Protein AF-A0A1Z4RV77-F1 (afdb_monomer_lite)

Sequence (197 aa):
MASNYIELFQSFCRRYINKAVNKHFRDVEQTEPDDLSRSTPRPLIKRICLHKGKDPIVLTVGRLLVWWVEAKGLFDGFIYGIPSTDFEEKFTYYPQVQLHFKEERYDAADNDRIPIRSAISFRWRETEYTTSNIEALKNKIKSQFARPPFSFDRGRECWTYWDDKKGYRFTLYVQNEEEAKKVVSQVVDIQDSESPD

Secondary structure (DSSP, 8-state):
----HHHHHHHHHHHHHHHHHHHHTTTS----TT---TT-HHHHHHHHH---TT--HHHHHHHHHHIIIIIS-TTSS---PPPHHHHHHH-----EEEEEEE--HHHHHHTTSPPPEEEEEEE---S---HHHHHHHHHHHHHHHBTTBP-----SEEEEEEETTTTEEEEEEESSHHHHHHHHHHHHHHH--SPP-

Radius of gyration: 24.79 Å; chains: 1; bounding box: 56×48×60 Å

pLDDT: mean 80.3, std 12.9, range [41.31, 92.56]

Foldseek 3Di:
DPPPVLLVVLVVCQVPVLVVLCVLVVVDDDDDDDDPPPPDPSVVLSVQLHRDSPDDSVSSVVSVVSCCVPSVVVPVDPDDDDDVVVVVVPDDPADKDKDKDWADPVVQVVVVHDIDIDMAMFGQDDPDDDPVVVVLLVVLCCVLDVVVHDDFAFAQDWDWDDDVPRGHTDTGGHNDPVSVQVVVQSVCVSRDVDRDD

Structure (mmCIF, N/CA/C/O backbone):
data_AF-A0A1Z4RV77-F1
#
_entry.id   AF-A0A1Z4RV77-F1
#
loop_
_atom_site.group_PDB
_atom_site.id
_atom_site.type_symbol
_atom_site.label_atom_id
_atom_site.label_alt_id
_atom_site.label_comp_id
_atom_site.label_asym_id
_atom_site.label_entity_id
_atom_site.label_seq_id
_atom_site.pdbx_PDB_ins_code
_atom_site.Cartn_x
_atom_site.Cartn_y
_atom_site.Cartn_z
_atom_site.occupancy
_atom_site.B_iso_or_equiv
_atom_site.auth_seq_id
_atom_site.auth_comp_id
_atom_site.auth_asym_id
_atom_site.auth_atom_id
_atom_site.pdbx_PDB_model_num
ATOM 1 N N . MET A 1 1 ? 17.800 27.410 -41.337 1.00 44.06 1 MET A N 1
ATOM 2 C CA . MET A 1 1 ? 18.147 25.974 -41.278 1.00 44.06 1 MET A CA 1
ATOM 3 C C . MET A 1 1 ? 17.005 25.250 -40.592 1.00 44.06 1 MET A C 1
ATOM 5 O O . MET A 1 1 ? 16.827 25.438 -39.396 1.00 44.06 1 MET A O 1
ATOM 9 N N . ALA A 1 2 ? 16.182 24.514 -41.340 1.00 41.31 2 ALA A N 1
ATOM 10 C CA . ALA A 1 2 ? 15.170 23.653 -40.742 1.00 41.31 2 ALA A CA 1
ATOM 11 C C . ALA A 1 2 ? 15.909 22.528 -40.007 1.00 41.31 2 ALA A C 1
ATOM 13 O O . ALA A 1 2 ? 16.435 21.618 -40.638 1.00 41.31 2 ALA A O 1
ATOM 14 N N . SER A 1 3 ? 16.033 22.649 -38.686 1.00 55.72 3 SER A N 1
ATOM 15 C CA . SER A 1 3 ? 16.450 21.542 -37.828 1.00 55.72 3 SER A CA 1
ATOM 16 C C . SER A 1 3 ? 15.490 20.394 -38.117 1.00 55.72 3 SER A C 1
ATOM 18 O O . SER A 1 3 ? 14.312 20.493 -37.776 1.00 55.72 3 SER A O 1
ATOM 20 N N . ASN A 1 4 ? 15.969 19.344 -38.777 1.00 80.75 4 ASN A N 1
ATOM 21 C CA . ASN A 1 4 ? 15.175 18.166 -39.075 1.00 80.75 4 ASN A CA 1
ATOM 22 C C . ASN A 1 4 ? 14.560 17.653 -37.759 1.00 80.75 4 ASN A C 1
ATOM 24 O O . ASN A 1 4 ? 15.288 17.312 -36.826 1.00 80.75 4 ASN A O 1
ATOM 28 N N . TYR A 1 5 ? 13.228 17.651 -37.646 1.00 81.62 5 TYR A N 1
ATOM 29 C CA . TYR A 1 5 ? 12.520 17.270 -36.414 1.00 81.62 5 TYR A CA 1
ATOM 30 C C . TYR A 1 5 ? 12.946 15.885 -35.898 1.00 81.62 5 TYR A C 1
ATOM 32 O O . TYR A 1 5 ? 12.944 15.643 -34.691 1.00 81.62 5 TYR A O 1
ATOM 40 N N . ILE A 1 6 ? 13.386 15.006 -36.805 1.00 83.94 6 ILE A N 1
ATOM 41 C CA . ILE A 1 6 ? 13.960 13.695 -36.491 1.00 83.94 6 ILE A CA 1
ATOM 42 C C . ILE A 1 6 ? 15.249 13.837 -35.674 1.00 83.94 6 ILE A C 1
ATOM 44 O O . ILE A 1 6 ? 15.377 13.228 -34.614 1.00 83.94 6 ILE A O 1
ATOM 48 N N . GLU A 1 7 ? 16.187 14.672 -36.118 1.00 85.00 7 GLU A N 1
ATOM 49 C CA . GLU A 1 7 ? 17.456 14.896 -35.419 1.00 85.00 7 GLU A CA 1
ATOM 50 C C . GLU A 1 7 ? 17.230 15.553 -34.056 1.00 85.00 7 GLU A C 1
ATOM 52 O O . GLU A 1 7 ? 17.878 15.192 -33.069 1.00 85.00 7 GLU A O 1
ATOM 57 N N . LEU A 1 8 ? 16.260 16.471 -33.971 1.00 87.38 8 LEU A N 1
ATOM 58 C CA . LEU A 1 8 ? 15.864 17.085 -32.707 1.00 87.38 8 LEU A CA 1
ATOM 59 C C . LEU A 1 8 ? 15.346 16.027 -31.722 1.00 87.38 8 LEU A C 1
ATOM 61 O O . LEU A 1 8 ? 15.827 15.969 -30.588 1.00 87.38 8 LEU A O 1
ATOM 65 N N . PHE A 1 9 ? 14.438 15.151 -32.158 1.00 85.81 9 PHE A N 1
ATOM 66 C CA . PHE A 1 9 ? 13.907 14.058 -31.341 1.00 85.81 9 PHE A CA 1
ATOM 67 C C . PHE A 1 9 ? 15.008 13.094 -30.877 1.00 85.81 9 PHE A C 1
ATOM 69 O O . PHE A 1 9 ? 15.128 12.794 -29.688 1.00 85.81 9 PHE A O 1
ATOM 76 N N . GLN A 1 10 ? 15.888 12.672 -31.784 1.00 88.25 10 GLN A N 1
ATOM 77 C CA . GLN A 1 10 ? 17.012 11.794 -31.454 1.00 88.25 10 GLN A CA 1
ATOM 78 C C . GLN A 1 10 ? 17.986 12.451 -30.469 1.00 88.25 10 GLN A C 1
ATOM 80 O O . GLN A 1 10 ? 18.471 11.806 -29.532 1.00 88.25 10 GLN A O 1
ATOM 85 N N . SER A 1 11 ? 18.239 13.754 -30.628 1.00 87.69 11 SER A N 1
ATOM 86 C CA . SER A 1 11 ? 19.074 14.524 -29.707 1.00 87.69 11 SER A CA 1
ATOM 87 C C . SER A 1 11 ? 18.454 14.620 -28.308 1.00 87.69 11 SER A C 1
ATOM 89 O O . SER A 1 11 ? 19.178 14.490 -27.314 1.00 87.69 11 SER A O 1
ATOM 91 N N . PHE A 1 12 ? 17.127 14.775 -28.224 1.00 88.88 12 PHE A N 1
ATOM 92 C CA . PHE A 1 12 ? 16.373 14.778 -26.975 1.00 88.88 12 PHE A CA 1
ATOM 93 C C . PHE A 1 12 ? 16.482 13.422 -26.273 1.00 88.88 12 PHE A C 1
ATOM 95 O O . PHE A 1 12 ? 16.934 13.364 -25.127 1.00 88.88 12 PHE A O 1
ATOM 102 N N . CYS A 1 13 ? 16.175 12.323 -26.970 1.00 88.62 13 CYS A N 1
ATOM 103 C CA . CYS A 1 13 ? 16.281 10.972 -26.418 1.00 88.62 13 CYS A CA 1
ATOM 104 C C . CYS A 1 13 ? 17.699 10.685 -25.905 1.00 88.62 13 CYS A C 1
ATOM 106 O O . CYS A 1 13 ? 17.879 10.244 -24.769 1.00 88.62 13 CYS A O 1
ATOM 108 N N . ARG A 1 14 ? 18.729 11.038 -26.680 1.00 89.31 14 ARG A N 1
ATOM 109 C CA . ARG A 1 14 ? 20.129 10.863 -26.271 1.00 89.31 14 ARG A CA 1
ATOM 110 C C . ARG A 1 14 ? 20.492 11.662 -25.018 1.00 89.31 14 ARG A C 1
ATOM 112 O O . ARG A 1 14 ? 21.260 11.170 -24.199 1.00 89.31 14 ARG A O 1
ATOM 119 N N . ARG A 1 15 ? 19.987 12.889 -24.857 1.00 88.06 15 ARG A N 1
ATOM 120 C CA . ARG A 1 15 ? 20.302 13.732 -23.688 1.00 88.06 15 ARG A CA 1
ATOM 121 C C . ARG A 1 15 ? 19.552 13.289 -22.432 1.00 88.06 15 ARG A C 1
ATOM 123 O O . ARG A 1 15 ? 20.158 13.187 -21.368 1.00 88.06 15 ARG A O 1
ATOM 130 N N . TYR A 1 16 ? 18.254 13.025 -22.549 1.00 88.56 16 TYR A N 1
ATOM 131 C CA . TYR A 1 16 ? 17.389 12.783 -21.393 1.00 88.56 16 TYR A CA 1
ATOM 132 C C . TYR A 1 16 ? 17.275 11.300 -21.038 1.00 88.56 16 TYR A C 1
ATOM 134 O O . TYR A 1 16 ? 17.443 10.933 -19.873 1.00 88.56 16 TYR A O 1
ATOM 142 N N . ILE A 1 17 ? 17.050 10.431 -22.026 1.00 89.50 17 ILE A N 1
ATOM 143 C CA . ILE A 1 17 ? 16.813 9.004 -21.781 1.00 89.50 17 ILE A CA 1
ATOM 144 C C . ILE A 1 17 ? 18.114 8.300 -21.408 1.00 89.50 17 ILE A C 1
ATOM 146 O O . ILE A 1 17 ? 18.135 7.577 -20.417 1.00 89.50 17 ILE A O 1
ATOM 150 N N . ASN A 1 18 ? 19.238 8.583 -22.078 1.00 90.31 18 ASN A N 1
ATOM 151 C CA . ASN A 1 18 ? 20.512 7.949 -21.706 1.00 90.31 18 ASN A CA 1
ATOM 152 C C . ASN A 1 18 ? 20.956 8.305 -20.281 1.00 90.31 18 ASN A C 1
ATOM 154 O O . ASN A 1 18 ? 21.558 7.476 -19.603 1.00 90.31 18 ASN A O 1
ATOM 158 N N . LYS A 1 19 ? 20.637 9.513 -19.791 1.00 89.25 19 LYS A N 1
ATOM 159 C CA . LYS A 1 19 ? 20.892 9.888 -18.392 1.00 89.25 19 LYS A CA 1
ATOM 160 C C . LYS A 1 19 ? 20.104 8.992 -17.430 1.00 89.25 19 LYS A C 1
ATOM 162 O O . LYS A 1 19 ? 20.659 8.540 -16.430 1.00 89.25 19 LYS A O 1
ATOM 167 N N . ALA A 1 20 ? 18.836 8.715 -17.737 1.00 86.44 20 ALA A N 1
ATOM 168 C CA . ALA A 1 20 ? 17.995 7.820 -16.946 1.00 86.44 20 ALA A CA 1
ATOM 169 C C . ALA A 1 20 ? 18.468 6.357 -17.019 1.00 86.44 20 ALA A C 1
ATOM 171 O O . ALA A 1 20 ? 18.606 5.720 -15.976 1.00 86.44 20 ALA A O 1
ATOM 172 N N . VAL A 1 21 ? 18.804 5.864 -18.216 1.00 87.12 21 VAL A N 1
ATOM 173 C CA . VAL A 1 21 ? 19.353 4.513 -18.438 1.00 87.12 21 VAL A CA 1
ATOM 174 C C . VAL A 1 21 ? 20.645 4.319 -17.641 1.00 87.12 21 VAL A C 1
ATOM 176 O O . VAL A 1 21 ? 20.767 3.366 -16.878 1.00 87.12 21 VAL A O 1
ATOM 179 N N . ASN A 1 22 ? 21.593 5.256 -17.732 1.00 87.31 22 ASN A N 1
ATOM 180 C CA . ASN A 1 22 ? 22.858 5.174 -16.997 1.00 87.31 22 ASN A CA 1
ATOM 181 C C . ASN A 1 22 ? 22.675 5.232 -15.477 1.00 87.31 22 ASN A C 1
ATOM 183 O O . ASN A 1 22 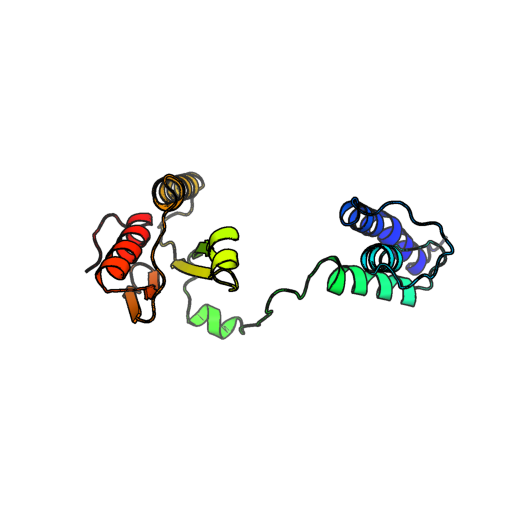? 23.423 4.582 -14.752 1.00 87.31 22 ASN A O 1
ATOM 187 N N . LYS A 1 23 ? 21.682 5.986 -14.988 1.00 86.62 23 LYS A N 1
ATOM 188 C CA . LYS A 1 23 ? 21.336 6.005 -13.563 1.00 86.62 23 LYS A CA 1
ATOM 189 C C . LYS A 1 23 ? 20.767 4.660 -13.102 1.00 86.62 23 LYS A C 1
ATOM 191 O O . LYS A 1 23 ? 21.099 4.227 -12.005 1.00 86.62 23 LYS A O 1
ATOM 196 N N . HIS A 1 24 ? 19.914 4.033 -13.911 1.00 83.62 24 HIS A N 1
ATOM 197 C CA . HIS A 1 24 ? 19.286 2.752 -13.584 1.00 83.62 24 HIS A CA 1
ATOM 198 C C . HIS A 1 24 ? 20.291 1.594 -13.592 1.00 83.62 24 HIS A C 1
ATOM 200 O O . HIS A 1 24 ? 20.271 0.778 -12.682 1.00 83.62 24 HIS A O 1
ATOM 206 N N . PHE A 1 25 ? 21.211 1.570 -14.560 1.00 84.31 25 PHE A N 1
ATOM 207 C CA . PHE A 1 25 ? 22.258 0.548 -14.675 1.00 84.31 25 PHE A CA 1
ATOM 208 C C . PHE A 1 25 ? 23.620 1.026 -14.146 1.00 84.31 25 PHE A C 1
ATOM 210 O O . PHE A 1 25 ? 24.659 0.809 -14.784 1.00 84.31 25 PHE A O 1
ATOM 217 N N . ARG A 1 26 ? 23.628 1.753 -13.023 1.00 83.88 26 ARG A N 1
ATOM 218 C CA . ARG A 1 26 ? 24.866 2.275 -12.411 1.00 83.88 26 ARG A CA 1
ATOM 219 C C . ARG A 1 26 ? 25.752 1.158 -11.845 1.00 83.88 26 ARG A C 1
ATOM 221 O O . ARG A 1 26 ? 26.957 1.337 -11.744 1.00 83.88 26 ARG A O 1
ATOM 228 N N . ASP A 1 27 ? 25.137 0.033 -11.508 1.00 78.56 27 ASP A N 1
ATOM 229 C CA . ASP A 1 27 ? 25.729 -1.219 -11.032 1.00 78.56 27 ASP A CA 1
ATOM 230 C C . ASP A 1 27 ? 26.488 -2.002 -12.115 1.00 78.56 27 ASP A C 1
ATOM 232 O O . ASP A 1 27 ? 27.236 -2.918 -11.798 1.00 78.56 27 ASP A O 1
ATOM 236 N N . VAL A 1 28 ? 26.309 -1.652 -13.392 1.00 76.50 28 VAL A N 1
ATOM 237 C CA . VAL A 1 28 ? 26.954 -2.336 -14.516 1.00 76.50 28 VAL A CA 1
ATOM 238 C C . VAL A 1 28 ? 28.218 -1.587 -14.945 1.00 76.50 28 VAL A C 1
ATOM 240 O O . VAL A 1 28 ? 28.117 -0.458 -15.449 1.00 76.50 28 VAL A O 1
ATOM 243 N N . GLU A 1 29 ? 29.378 -2.237 -14.801 1.00 66.44 29 GLU A N 1
ATOM 244 C CA . GLU A 1 29 ? 30.676 -1.759 -15.300 1.00 66.44 29 GLU A CA 1
ATOM 245 C C . GLU A 1 29 ? 30.646 -1.503 -16.817 1.00 66.44 29 GLU A C 1
ATOM 247 O O . GLU A 1 29 ? 29.839 -2.075 -17.554 1.00 66.44 29 GLU A O 1
ATOM 252 N N . GLN A 1 30 ? 31.486 -0.582 -17.298 1.00 58.69 30 GLN A N 1
ATOM 253 C CA . GLN A 1 30 ? 31.548 -0.247 -18.722 1.00 58.69 30 GLN A CA 1
ATOM 254 C C . GLN A 1 30 ? 32.121 -1.432 -19.506 1.00 58.69 30 GLN A C 1
ATOM 256 O O . GLN A 1 30 ? 33.328 -1.624 -19.557 1.00 58.69 30 GLN A O 1
ATOM 261 N N . THR A 1 31 ? 31.250 -2.237 -20.109 1.00 55.72 31 THR A N 1
ATOM 262 C CA . THR A 1 31 ? 31.666 -3.300 -21.026 1.00 55.72 31 THR A CA 1
ATOM 263 C C . THR A 1 31 ? 32.172 -2.691 -22.337 1.00 55.72 31 THR A C 1
ATOM 265 O O . THR A 1 31 ? 31.560 -1.758 -22.867 1.00 55.72 31 THR A O 1
ATOM 268 N N . GLU A 1 32 ? 33.283 -3.230 -22.841 1.00 55.22 32 GLU A N 1
ATOM 269 C CA . GLU A 1 32 ? 33.930 -2.868 -24.107 1.00 55.22 32 GLU A CA 1
ATOM 270 C C . GLU A 1 32 ? 32.946 -2.850 -25.304 1.00 55.22 32 GLU A C 1
ATOM 272 O O . GLU A 1 32 ? 31.964 -3.603 -25.325 1.00 55.22 32 GLU A O 1
ATOM 277 N N . PRO A 1 33 ? 33.180 -2.007 -26.331 1.00 53.78 33 PRO A N 1
ATOM 278 C CA . PRO A 1 33 ? 32.200 -1.726 -27.382 1.00 53.78 33 PRO A CA 1
ATOM 279 C C . PRO A 1 33 ? 31.820 -2.919 -28.270 1.00 53.78 33 PRO A C 1
ATOM 281 O O . PRO A 1 33 ? 30.736 -2.878 -28.857 1.00 53.78 33 PRO A O 1
ATOM 284 N N . ASP A 1 34 ? 32.652 -3.957 -28.372 1.00 53.59 34 ASP A N 1
ATOM 285 C CA . ASP A 1 34 ? 32.555 -4.972 -29.436 1.00 53.59 34 ASP A CA 1
ATOM 286 C C . ASP A 1 34 ? 32.334 -6.414 -28.975 1.00 53.59 34 ASP A C 1
ATOM 288 O O . ASP A 1 34 ? 32.184 -7.302 -29.813 1.00 53.59 34 ASP A O 1
ATOM 292 N N . ASP A 1 35 ? 32.189 -6.663 -27.673 1.00 55.12 35 ASP A N 1
ATOM 293 C CA . ASP A 1 35 ? 31.835 -8.006 -27.223 1.00 55.12 35 ASP A CA 1
ATOM 294 C C . ASP A 1 35 ? 30.310 -8.221 -27.329 1.00 55.12 35 ASP A C 1
ATOM 296 O O . ASP A 1 35 ? 29.502 -7.587 -26.643 1.00 55.12 35 ASP A O 1
ATOM 300 N N . LEU A 1 36 ? 29.901 -9.069 -28.277 1.00 55.78 36 LEU A N 1
ATOM 301 C CA . LEU A 1 36 ? 28.520 -9.531 -28.489 1.00 55.78 36 LEU A CA 1
ATOM 302 C C . LEU A 1 36 ? 28.205 -10.770 -27.632 1.00 55.78 36 LEU A C 1
ATOM 304 O O . LEU A 1 36 ? 27.240 -11.491 -27.915 1.00 55.78 36 LEU A O 1
ATOM 308 N N . SER A 1 37 ? 29.013 -11.050 -26.605 1.00 56.34 37 SER A N 1
ATOM 309 C CA . SER A 1 37 ? 28.818 -12.193 -25.722 1.00 56.34 37 SER A CA 1
ATOM 310 C C . SER A 1 37 ? 27.447 -12.121 -25.028 1.00 56.34 37 SER A C 1
ATOM 312 O O . SER A 1 37 ? 27.140 -11.260 -24.205 1.00 56.34 37 SER A O 1
ATOM 314 N N . ARG A 1 38 ? 26.561 -13.061 -25.389 1.00 56.25 38 ARG A N 1
ATOM 315 C CA . ARG A 1 38 ? 25.200 -13.217 -24.829 1.00 56.25 38 ARG A CA 1
ATOM 316 C C . ARG A 1 38 ? 25.196 -13.706 -23.373 1.00 56.25 38 ARG A C 1
ATOM 318 O O . ARG A 1 38 ? 24.131 -13.976 -22.828 1.00 56.25 38 ARG A O 1
ATOM 325 N N . SER A 1 39 ? 26.365 -13.867 -22.757 1.00 56.84 39 SER A N 1
ATOM 326 C CA . SER A 1 39 ? 26.546 -14.534 -21.466 1.00 56.84 39 SER A CA 1
ATOM 327 C C . SER A 1 39 ? 26.052 -13.721 -20.268 1.00 56.84 39 SER A C 1
ATOM 329 O O . SER A 1 39 ? 25.795 -14.315 -19.225 1.00 56.84 39 SER A O 1
ATOM 331 N N . THR A 1 40 ? 25.846 -12.403 -20.406 1.00 64.38 40 THR A N 1
ATOM 332 C CA . THR A 1 40 ? 25.362 -11.553 -19.303 1.00 64.38 40 THR A CA 1
ATOM 333 C C . THR A 1 40 ? 24.176 -10.677 -19.749 1.00 64.38 40 THR A C 1
ATOM 335 O O . THR A 1 40 ? 24.367 -9.699 -20.476 1.00 64.38 40 THR A O 1
ATOM 338 N N . PRO A 1 41 ? 22.932 -10.964 -19.314 1.00 71.94 41 PRO A N 1
ATOM 339 C CA . PRO A 1 41 ? 21.732 -10.310 -19.854 1.00 71.94 41 PRO A CA 1
ATOM 340 C C . PRO A 1 41 ? 21.586 -8.834 -19.443 1.00 71.94 41 PRO A C 1
ATOM 342 O O . PRO A 1 41 ? 21.073 -8.016 -20.203 1.00 71.94 41 PRO A O 1
ATOM 345 N N . ARG A 1 42 ? 22.065 -8.445 -18.256 1.00 77.62 42 ARG A N 1
ATOM 346 C CA . ARG A 1 42 ? 21.859 -7.093 -17.701 1.00 77.62 42 ARG A CA 1
ATOM 347 C C . ARG A 1 42 ? 22.691 -5.993 -18.398 1.00 77.62 42 ARG A C 1
ATOM 349 O O . ARG A 1 42 ? 22.108 -4.965 -18.756 1.00 77.62 42 ARG A O 1
ATOM 356 N N . PRO A 1 43 ? 23.998 -6.181 -18.680 1.00 79.44 43 PRO A N 1
ATOM 357 C CA . PRO A 1 43 ? 24.767 -5.254 -19.519 1.00 79.44 43 PRO A CA 1
ATOM 358 C C . PRO A 1 43 ? 24.229 -5.137 -20.949 1.00 79.44 43 PRO A C 1
ATOM 360 O O . PRO A 1 43 ? 24.220 -4.044 -21.523 1.00 79.44 43 PRO A O 1
ATOM 363 N N . LEU A 1 44 ? 23.709 -6.238 -21.500 1.00 80.12 44 LEU A N 1
ATOM 364 C CA . LEU A 1 44 ? 23.090 -6.258 -22.822 1.00 80.12 44 LEU A CA 1
ATOM 365 C C . LEU A 1 44 ? 21.854 -5.345 -22.878 1.00 80.12 44 LEU A C 1
ATOM 367 O O . LEU A 1 44 ? 21.758 -4.507 -23.775 1.00 80.12 44 LEU A O 1
ATOM 371 N N . ILE A 1 45 ? 20.955 -5.433 -21.890 1.00 81.12 45 ILE A N 1
ATOM 372 C CA . ILE A 1 45 ? 19.758 -4.576 -21.808 1.00 81.12 45 ILE A CA 1
ATOM 373 C C . ILE A 1 45 ? 20.153 -3.097 -21.703 1.00 81.12 45 ILE A C 1
ATOM 375 O O . ILE A 1 45 ? 19.629 -2.268 -22.450 1.00 81.12 45 ILE A O 1
ATOM 379 N N . LYS A 1 46 ? 21.140 -2.751 -20.859 1.00 84.81 46 LYS A N 1
ATOM 380 C CA . LYS A 1 46 ? 21.682 -1.380 -20.782 1.00 84.81 46 LYS A CA 1
ATOM 381 C C . LYS A 1 46 ? 22.109 -0.877 -22.164 1.00 84.81 46 LYS A C 1
ATOM 383 O O . LYS A 1 46 ? 21.737 0.226 -22.562 1.00 84.81 46 LYS A O 1
ATOM 388 N N . ARG A 1 47 ? 22.857 -1.690 -22.917 1.00 82.31 47 ARG A N 1
ATOM 389 C CA . ARG A 1 47 ? 23.353 -1.346 -24.259 1.00 82.31 47 ARG A CA 1
ATOM 390 C C . ARG A 1 47 ? 22.228 -1.190 -25.283 1.00 82.31 47 ARG A C 1
ATOM 392 O O . ARG A 1 47 ? 22.321 -0.305 -26.137 1.00 82.31 47 ARG A O 1
ATOM 399 N N . ILE A 1 48 ? 21.181 -2.010 -25.208 1.00 85.88 48 ILE A N 1
ATOM 400 C CA . ILE A 1 48 ? 19.992 -1.891 -26.063 1.00 85.88 48 ILE A CA 1
ATOM 401 C C . ILE A 1 48 ? 19.247 -0.586 -25.754 1.00 85.88 48 ILE A C 1
ATOM 403 O O . ILE A 1 48 ? 18.843 0.108 -26.675 1.00 85.88 48 ILE A O 1
ATOM 407 N N . CYS A 1 49 ? 19.163 -0.151 -24.501 1.00 87.75 49 CYS A N 1
ATOM 408 C CA . CYS A 1 49 ? 18.448 1.081 -24.144 1.00 87.75 49 CYS A CA 1
ATOM 409 C C . CYS A 1 49 ? 19.211 2.391 -24.461 1.00 87.75 49 CYS A C 1
ATOM 411 O O . CYS A 1 49 ? 18.609 3.467 -24.480 1.00 87.75 49 CYS A O 1
ATOM 413 N N . LEU A 1 50 ? 20.528 2.342 -24.712 1.00 89.12 50 LEU A N 1
ATOM 414 C CA . LEU A 1 50 ? 21.350 3.536 -24.972 1.00 89.12 50 LEU A CA 1
ATOM 415 C C . LEU A 1 50 ? 21.235 4.045 -26.417 1.00 89.12 50 LEU A C 1
ATOM 417 O O . LEU A 1 50 ? 21.658 3.383 -27.361 1.00 89.12 50 LEU A O 1
ATOM 421 N N . HIS A 1 51 ? 20.742 5.270 -26.583 1.00 88.94 51 HIS A N 1
ATOM 422 C CA . HIS A 1 51 ? 20.556 5.930 -27.877 1.00 88.94 51 HIS A CA 1
ATOM 423 C C . HIS A 1 51 ? 21.879 6.469 -28.430 1.00 88.94 51 HIS A C 1
ATOM 425 O O . HIS A 1 51 ? 22.615 7.162 -27.714 1.00 88.94 51 HIS A O 1
ATOM 431 N N . LYS A 1 52 ? 22.163 6.216 -29.713 1.00 86.56 52 LYS A N 1
ATOM 432 C CA . LYS A 1 52 ? 23.358 6.712 -30.415 1.00 86.56 52 LYS A CA 1
ATOM 433 C C . LYS A 1 52 ? 22.994 7.792 -31.434 1.00 86.56 52 LYS A C 1
ATOM 435 O O . LYS A 1 52 ? 21.886 7.850 -31.946 1.00 86.56 52 LYS A O 1
ATOM 440 N N . GLY A 1 53 ? 23.960 8.657 -31.754 1.00 79.31 53 GLY A N 1
ATOM 441 C CA . GLY A 1 53 ? 23.742 9.785 -32.673 1.00 79.31 53 GLY A CA 1
ATOM 442 C C . GLY A 1 53 ? 23.548 9.405 -34.145 1.00 79.31 53 GLY A C 1
ATOM 443 O O . GLY A 1 53 ? 23.067 10.231 -34.903 1.00 79.31 53 GLY A O 1
ATOM 444 N N . LYS A 1 54 ? 23.926 8.184 -34.544 1.00 82.62 54 LYS A N 1
ATOM 445 C CA . LYS A 1 54 ? 23.751 7.656 -35.909 1.00 82.62 54 LYS A CA 1
ATOM 446 C C . LYS A 1 54 ? 22.621 6.623 -36.005 1.00 82.62 54 LYS A C 1
ATOM 448 O O . LYS A 1 54 ? 22.523 5.926 -37.009 1.00 82.62 54 LYS A O 1
ATOM 453 N N . ASP A 1 55 ? 21.820 6.464 -34.951 1.00 83.12 55 ASP A N 1
ATOM 454 C CA . ASP A 1 55 ? 20.718 5.506 -34.983 1.00 83.12 55 ASP A CA 1
ATOM 455 C C . ASP A 1 55 ? 19.658 5.985 -35.992 1.00 83.12 55 ASP A C 1
ATOM 457 O O . ASP A 1 55 ? 19.340 7.174 -36.016 1.00 83.12 55 ASP A O 1
ATOM 461 N N . PRO A 1 56 ? 19.066 5.102 -36.813 1.00 88.44 56 PRO A N 1
ATOM 462 C CA . PRO A 1 56 ? 17.869 5.457 -37.565 1.00 88.44 56 PRO A CA 1
ATOM 463 C C . PRO A 1 56 ? 16.698 5.703 -36.600 1.00 88.44 56 PRO A C 1
ATOM 465 O O . PRO A 1 56 ? 16.673 5.186 -35.476 1.00 88.44 56 PRO A O 1
ATOM 468 N N . ILE A 1 57 ? 15.694 6.473 -37.031 1.00 86.31 57 ILE A N 1
ATOM 469 C CA . ILE A 1 57 ? 14.537 6.824 -36.188 1.00 86.31 57 ILE A CA 1
ATOM 470 C C . ILE A 1 57 ? 13.814 5.586 -35.640 1.00 86.31 57 ILE A C 1
ATOM 472 O O . ILE A 1 57 ? 13.459 5.553 -34.466 1.00 86.31 57 ILE A O 1
ATOM 476 N N . VAL A 1 58 ? 13.698 4.526 -36.444 1.00 89.50 58 VAL A N 1
ATOM 477 C CA . VAL A 1 58 ? 13.094 3.248 -36.035 1.00 89.50 58 VAL A CA 1
ATOM 478 C C . VAL A 1 58 ? 13.844 2.637 -34.855 1.00 89.50 58 VAL A C 1
ATOM 480 O O . VAL A 1 58 ? 13.229 2.201 -33.886 1.00 89.50 58 VAL A O 1
ATOM 483 N N . LEU A 1 59 ? 15.179 2.663 -34.892 1.00 88.19 59 LEU A N 1
ATOM 484 C CA . LEU A 1 59 ? 15.990 2.149 -33.796 1.00 88.19 59 LEU A CA 1
ATOM 485 C C . LEU A 1 59 ? 15.869 3.052 -32.565 1.00 88.19 59 LEU A C 1
ATOM 487 O O . LEU A 1 59 ? 15.745 2.547 -31.460 1.00 88.19 59 LEU A O 1
ATOM 491 N N . THR A 1 60 ? 15.809 4.372 -32.747 1.00 88.94 60 THR A N 1
ATOM 492 C CA . THR A 1 60 ? 15.579 5.326 -31.644 1.00 88.94 60 THR A CA 1
ATOM 493 C C . THR A 1 60 ? 14.261 5.022 -30.921 1.00 88.94 60 THR A C 1
ATOM 495 O O . THR A 1 60 ? 14.240 4.918 -29.698 1.00 88.94 60 THR A O 1
ATOM 498 N N . VAL A 1 61 ? 13.173 4.811 -31.667 1.00 89.25 61 VAL A N 1
ATOM 499 C CA . VAL A 1 61 ? 11.865 4.449 -31.101 1.00 89.25 61 VAL A CA 1
ATOM 500 C C . VAL A 1 61 ? 11.908 3.065 -30.447 1.00 89.25 61 VAL A C 1
ATOM 502 O O . VAL A 1 61 ? 11.433 2.911 -29.325 1.00 89.25 61 VAL A O 1
ATOM 505 N N . GLY A 1 62 ? 12.533 2.073 -31.088 1.00 89.56 62 GLY A N 1
ATOM 506 C CA . GLY A 1 62 ? 12.675 0.725 -30.530 1.00 89.56 62 GLY A CA 1
ATOM 507 C C . GLY A 1 62 ? 13.423 0.707 -29.193 1.00 89.56 62 GLY A C 1
ATOM 508 O O . GLY A 1 62 ? 12.961 0.090 -28.236 1.00 89.56 62 GLY A O 1
ATOM 509 N N . ARG A 1 63 ? 14.532 1.450 -29.079 1.00 89.94 63 ARG A N 1
ATOM 510 C CA . ARG A 1 63 ? 15.283 1.591 -27.819 1.00 89.94 63 ARG A CA 1
ATOM 511 C C . ARG A 1 63 ? 14.457 2.274 -26.728 1.00 89.94 63 ARG A C 1
ATOM 513 O O . ARG A 1 63 ? 14.534 1.873 -25.569 1.00 89.94 63 ARG A O 1
ATOM 520 N N . LEU A 1 64 ? 13.666 3.287 -27.091 1.00 88.50 64 LEU A N 1
ATOM 521 C CA . LEU A 1 64 ? 12.766 3.971 -26.164 1.00 88.50 64 LEU A CA 1
ATOM 522 C C . LEU A 1 64 ? 11.689 3.020 -25.626 1.00 88.50 64 LEU A C 1
ATOM 524 O O . LEU A 1 64 ? 11.438 3.014 -24.423 1.00 88.50 64 LEU A O 1
ATOM 528 N N . LEU A 1 65 ? 11.089 2.200 -26.492 1.00 86.38 65 LEU A N 1
ATOM 529 C CA . LEU A 1 65 ? 10.096 1.201 -26.095 1.00 86.38 65 LEU A CA 1
ATOM 530 C C . LEU A 1 65 ? 10.699 0.155 -25.155 1.00 86.38 65 LEU A C 1
ATOM 532 O O . LEU A 1 65 ? 10.165 -0.050 -24.071 1.00 86.38 65 LEU A O 1
ATOM 536 N N . VAL A 1 66 ? 11.843 -0.438 -25.513 1.00 86.00 66 VAL A N 1
ATOM 537 C CA . VAL A 1 66 ? 12.527 -1.430 -24.660 1.00 86.00 66 VAL A CA 1
ATOM 538 C C . VAL A 1 66 ? 12.901 -0.831 -23.301 1.00 86.00 66 VAL A C 1
ATOM 540 O O . VAL A 1 66 ? 12.739 -1.484 -22.272 1.00 86.00 66 VAL A O 1
ATOM 543 N N . TRP A 1 67 ? 13.339 0.432 -23.271 1.00 86.19 67 TRP A N 1
ATOM 544 C CA . TRP A 1 67 ? 13.600 1.135 -22.017 1.00 86.19 67 TRP A CA 1
ATOM 545 C C . TRP A 1 67 ? 12.358 1.200 -21.121 1.00 86.19 67 TRP A C 1
ATOM 547 O O . TRP A 1 67 ? 12.459 0.887 -19.939 1.00 86.19 67 TRP A O 1
ATOM 557 N N . TRP A 1 68 ? 11.198 1.584 -21.657 1.00 81.44 68 TRP A N 1
ATOM 558 C CA . TRP A 1 68 ? 9.974 1.723 -20.864 1.00 81.44 68 TRP A CA 1
ATOM 559 C C . TRP A 1 68 ? 9.346 0.385 -20.467 1.00 81.44 68 TRP A C 1
ATOM 561 O O . TRP A 1 68 ? 8.931 0.245 -19.318 1.00 81.44 68 TRP A O 1
ATOM 571 N N . VAL A 1 69 ? 9.295 -0.581 -21.386 1.00 76.94 69 VAL A N 1
ATOM 572 C CA . VAL A 1 69 ? 8.650 -1.884 -21.171 1.00 76.94 69 VAL A CA 1
ATOM 573 C C . VAL A 1 69 ? 9.489 -2.769 -20.254 1.00 76.94 69 VAL A C 1
ATOM 575 O O . VAL A 1 69 ? 9.036 -3.109 -19.168 1.00 76.94 69 VAL A O 1
ATOM 578 N N . GLU A 1 70 ? 10.721 -3.078 -20.659 1.00 68.75 70 GLU A N 1
ATOM 579 C CA . GLU A 1 70 ? 11.540 -4.127 -20.033 1.00 68.75 70 GLU A CA 1
ATOM 580 C C . GLU A 1 70 ? 12.431 -3.589 -18.909 1.00 68.75 70 GLU A C 1
ATOM 582 O O . GLU A 1 70 ? 12.576 -4.206 -17.860 1.00 68.75 70 GLU A O 1
ATOM 587 N N . ALA A 1 71 ? 13.058 -2.422 -19.103 1.00 69.75 71 ALA A N 1
ATOM 588 C CA . ALA A 1 71 ? 14.031 -1.912 -18.131 1.00 69.75 71 ALA A CA 1
ATOM 589 C C . ALA A 1 71 ? 13.386 -1.095 -16.998 1.00 69.75 71 ALA A C 1
ATOM 591 O O . ALA A 1 71 ? 13.873 -1.099 -15.869 1.00 69.75 71 ALA A O 1
ATOM 592 N N . LYS A 1 72 ? 12.303 -0.365 -17.286 1.00 67.69 72 LYS A N 1
ATOM 593 C CA . LYS A 1 72 ? 11.592 0.458 -16.295 1.00 67.69 72 LYS A CA 1
ATOM 594 C C . LYS A 1 72 ? 10.408 -0.256 -15.640 1.00 67.69 72 LYS A C 1
ATOM 596 O O . LYS A 1 72 ? 9.887 0.294 -14.670 1.00 67.69 72 LYS A O 1
ATOM 601 N N . GLY A 1 73 ? 9.999 -1.415 -16.163 1.00 64.81 73 GLY A N 1
ATOM 602 C CA . GLY A 1 73 ? 8.889 -2.212 -15.638 1.00 64.81 73 GLY A CA 1
ATOM 603 C C . GLY A 1 73 ? 7.537 -1.504 -15.734 1.00 64.81 73 GLY A C 1
ATOM 604 O O . GLY A 1 73 ? 6.702 -1.652 -14.846 1.00 64.81 73 GLY A O 1
ATOM 605 N N . LEU A 1 74 ? 7.305 -0.685 -16.773 1.00 62.47 74 LEU A N 1
ATOM 606 C CA . LEU A 1 74 ? 6.050 0.075 -16.914 1.00 62.47 74 LEU A CA 1
ATOM 607 C C . LEU A 1 74 ? 4.810 -0.843 -16.954 1.00 62.47 74 LEU A C 1
ATOM 609 O O . LEU A 1 74 ? 3.721 -0.402 -16.595 1.00 62.47 74 LEU A O 1
ATOM 613 N N . PHE A 1 75 ? 4.991 -2.108 -17.343 1.00 57.06 75 PHE A N 1
ATOM 614 C CA . PHE A 1 75 ? 3.943 -3.126 -17.427 1.00 57.06 75 PHE A CA 1
ATOM 615 C C . PHE A 1 75 ? 4.053 -4.240 -16.372 1.00 57.06 75 PHE A C 1
ATOM 617 O O . PHE A 1 75 ? 3.296 -5.202 -16.441 1.00 57.06 75 PHE A O 1
ATOM 624 N N . ASP A 1 76 ? 4.925 -4.111 -15.365 1.00 57.44 76 ASP A N 1
ATOM 625 C CA . ASP A 1 76 ? 5.028 -5.107 -14.279 1.00 57.44 76 ASP A CA 1
ATOM 626 C C . ASP A 1 76 ? 3.822 -5.073 -13.313 1.00 57.44 76 ASP A C 1
ATOM 628 O O . ASP A 1 76 ? 3.692 -5.918 -12.425 1.00 57.44 76 ASP A O 1
ATOM 632 N N . GLY A 1 77 ? 2.924 -4.093 -13.462 1.00 57.22 77 GLY A N 1
ATOM 633 C CA . GLY A 1 77 ? 1.646 -4.028 -12.757 1.00 57.22 77 GLY A CA 1
ATOM 634 C C . GLY A 1 77 ? 0.491 -4.511 -13.632 1.00 57.22 77 GLY A C 1
ATOM 635 O O . GLY A 1 77 ? 0.421 -4.171 -14.810 1.00 57.22 77 GLY A O 1
ATOM 636 N N . PHE A 1 78 ? -0.459 -5.249 -13.049 1.00 49.09 78 PHE A N 1
ATOM 637 C CA . PHE A 1 78 ? -1.740 -5.552 -13.694 1.00 49.09 78 PHE A CA 1
ATOM 638 C C . PHE A 1 78 ? -2.478 -4.241 -14.010 1.00 49.09 78 PHE A C 1
ATOM 640 O O . PHE A 1 78 ? -3.085 -3.636 -13.126 1.00 49.09 78 PHE A O 1
ATOM 647 N N . ILE A 1 79 ? -2.416 -3.786 -15.263 1.00 54.31 79 ILE A N 1
ATOM 648 C CA . ILE A 1 79 ? -3.215 -2.655 -15.737 1.00 54.31 79 ILE A CA 1
ATOM 649 C C . ILE A 1 79 ? -4.601 -3.200 -16.077 1.00 54.31 79 ILE A C 1
ATOM 651 O O . ILE A 1 79 ? -4.783 -3.847 -17.105 1.00 54.31 79 ILE A O 1
ATOM 655 N N . TYR A 1 80 ? -5.578 -2.944 -15.212 1.00 52.81 80 TYR A N 1
ATOM 656 C CA . TYR A 1 80 ? -6.989 -3.150 -15.524 1.00 52.81 80 TYR A CA 1
ATOM 657 C C . TYR A 1 80 ? -7.671 -1.782 -15.602 1.00 52.81 80 TYR A C 1
ATOM 659 O O . TYR A 1 80 ? -7.560 -0.962 -14.692 1.00 52.81 80 TYR A O 1
ATOM 667 N N . GLY A 1 81 ? -8.320 -1.506 -16.733 1.00 52.31 81 GLY A N 1
ATOM 668 C CA . GLY A 1 81 ? -9.102 -0.290 -16.928 1.00 52.31 81 GLY A CA 1
ATOM 669 C C . GLY A 1 81 ? -10.542 -0.529 -16.494 1.00 52.31 81 GLY A C 1
ATOM 670 O O . GLY A 1 81 ? -11.184 -1.445 -17.000 1.00 52.31 81 GLY A O 1
ATOM 671 N N . ILE A 1 82 ? -11.045 0.288 -15.570 1.00 61.00 82 ILE A N 1
ATOM 672 C CA . ILE A 1 82 ? -12.475 0.362 -15.258 1.00 61.00 82 ILE A CA 1
ATOM 673 C C . ILE A 1 82 ? -13.039 1.559 -16.042 1.00 61.00 82 ILE A C 1
ATOM 675 O O . ILE A 1 82 ? -12.443 2.637 -15.963 1.00 61.00 82 ILE A O 1
ATOM 679 N N . PRO A 1 83 ? -14.141 1.412 -16.800 1.00 63.31 83 PRO A N 1
ATOM 680 C CA . PRO A 1 83 ? -14.843 2.550 -17.391 1.00 63.31 83 PRO A CA 1
ATOM 681 C C . PRO A 1 83 ? -15.190 3.575 -16.302 1.00 63.31 83 PRO A C 1
ATOM 683 O O . PRO A 1 83 ? -15.747 3.205 -15.269 1.00 63.31 83 PRO A O 1
ATOM 686 N N . SER A 1 84 ? -14.842 4.851 -16.501 1.00 57.94 84 SER A N 1
ATOM 687 C CA . SER A 1 84 ? -15.007 5.879 -15.462 1.00 57.94 84 SER A CA 1
ATOM 688 C C . SER A 1 84 ? -16.464 6.046 -15.037 1.00 57.94 84 SER A C 1
ATOM 690 O O . SER A 1 84 ? -16.728 6.187 -13.851 1.00 57.94 84 SER A O 1
ATOM 692 N N . THR A 1 85 ? -17.411 5.919 -15.968 1.00 59.25 85 THR A N 1
ATOM 693 C CA . THR A 1 85 ? -18.851 6.044 -15.701 1.00 59.25 85 THR A CA 1
ATOM 694 C C . THR A 1 85 ? -19.339 5.091 -14.608 1.00 59.25 85 THR A C 1
ATOM 696 O O . THR A 1 85 ? -20.039 5.517 -13.697 1.00 59.25 85 THR A O 1
ATOM 699 N N . ASP A 1 86 ? -18.894 3.831 -14.627 1.00 56.28 86 ASP A N 1
ATOM 700 C CA . ASP A 1 86 ? -19.335 2.811 -13.664 1.00 56.28 86 ASP A CA 1
ATOM 701 C C . ASP A 1 86 ? -18.651 2.964 -12.294 1.00 56.28 86 ASP A C 1
ATOM 703 O O . ASP A 1 86 ? -19.162 2.505 -11.268 1.00 56.28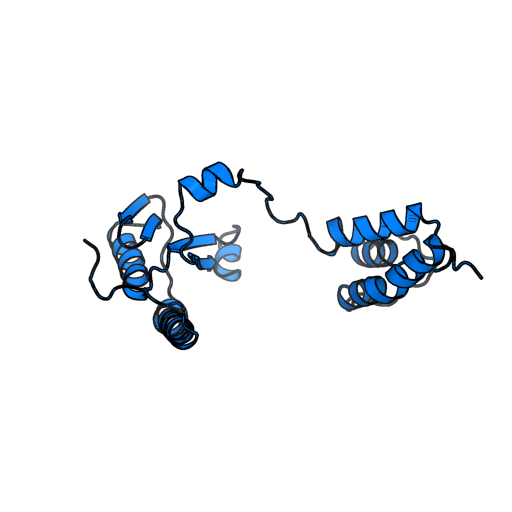 86 ASP A O 1
ATOM 707 N N . PHE A 1 87 ? -17.458 3.567 -12.275 1.00 55.72 87 PHE A N 1
ATOM 708 C CA . PHE A 1 87 ? -16.699 3.837 -11.056 1.00 55.72 87 PHE A CA 1
ATOM 709 C C . PHE A 1 87 ? -17.251 5.060 -10.315 1.00 55.72 87 PHE A C 1
ATOM 711 O O . PHE A 1 87 ? -17.401 5.023 -9.095 1.00 55.72 87 PHE A O 1
ATOM 718 N N . GLU A 1 88 ? -17.593 6.115 -11.052 1.00 56.22 88 GLU A N 1
ATOM 719 C CA . GLU A 1 88 ? -18.133 7.368 -10.515 1.00 56.22 88 GLU A CA 1
ATOM 720 C C . GLU A 1 88 ? -19.537 7.189 -9.928 1.00 56.22 88 GLU A C 1
ATOM 722 O O . GLU A 1 88 ? -19.853 7.773 -8.894 1.00 56.22 88 GLU A O 1
ATOM 727 N N . GLU A 1 89 ? -20.353 6.320 -10.529 1.00 56.56 89 GLU A N 1
ATOM 728 C CA . GLU A 1 89 ? -21.705 6.018 -10.047 1.00 56.56 89 GLU A CA 1
ATOM 729 C C . GLU A 1 89 ? -21.698 5.187 -8.747 1.00 56.56 89 GLU A C 1
ATOM 731 O O . GLU A 1 89 ? -22.613 5.286 -7.929 1.00 56.56 89 GLU A O 1
ATOM 736 N N . LYS A 1 90 ? -20.646 4.385 -8.518 1.00 57.09 90 LYS A N 1
ATOM 737 C CA . LYS A 1 90 ? -20.532 3.475 -7.360 1.00 57.09 90 LYS A CA 1
ATOM 738 C C . LYS A 1 90 ? -19.710 4.016 -6.196 1.00 57.09 90 LYS A C 1
ATOM 740 O O . LYS A 1 90 ? -19.903 3.561 -5.069 1.00 57.09 90 LYS A O 1
ATOM 745 N N . PHE A 1 91 ? -18.771 4.929 -6.436 1.00 57.50 91 PHE A N 1
ATOM 746 C CA . PHE A 1 91 ? -17.845 5.398 -5.409 1.00 57.50 91 PHE A CA 1
ATOM 747 C C . PHE A 1 91 ? -17.889 6.917 -5.288 1.00 57.50 91 PHE A C 1
ATOM 749 O O . PHE A 1 91 ? -17.385 7.643 -6.137 1.00 57.50 91 PHE A O 1
ATOM 756 N N . THR A 1 92 ? -18.417 7.406 -4.167 1.00 64.69 92 THR A N 1
ATOM 757 C CA . THR A 1 92 ? -18.230 8.800 -3.757 1.00 64.69 92 THR A CA 1
ATOM 758 C C . THR A 1 92 ? -16.722 9.079 -3.680 1.00 64.69 92 THR A C 1
ATOM 760 O O . THR A 1 92 ? -15.998 8.272 -3.089 1.00 64.69 92 THR A O 1
ATOM 763 N N . TYR A 1 93 ? -16.241 10.175 -4.283 1.00 70.19 93 TYR A N 1
ATOM 764 C CA . TYR A 1 93 ? -14.818 10.544 -4.459 1.00 70.19 93 TYR A CA 1
ATOM 765 C C . TYR A 1 93 ? -14.041 10.836 -3.155 1.00 70.19 93 TYR A C 1
ATOM 767 O O . TYR A 1 93 ? -13.163 11.697 -3.105 1.00 70.19 93 TYR A O 1
ATOM 775 N N . TYR A 1 94 ? -14.336 10.120 -2.076 1.00 82.06 94 TYR A N 1
ATOM 776 C CA . TYR A 1 94 ? -13.585 10.189 -0.841 1.00 82.06 94 TYR A CA 1
ATOM 777 C C . TYR A 1 94 ? -12.170 9.626 -1.041 1.00 82.06 94 TYR A C 1
ATOM 779 O O . TYR A 1 94 ? -12.002 8.573 -1.686 1.00 82.06 94 TYR A O 1
ATOM 787 N N . PRO A 1 95 ? -11.147 10.282 -0.461 1.00 86.12 95 PRO A N 1
ATOM 788 C CA . PRO A 1 95 ? -9.792 9.759 -0.423 1.00 86.12 95 PRO A CA 1
ATOM 789 C C . PRO A 1 95 ? -9.767 8.330 0.115 1.00 86.12 95 PRO A C 1
ATOM 791 O O . PRO A 1 95 ? -10.515 7.972 1.022 1.00 86.12 95 PRO A O 1
ATOM 794 N N . GLN A 1 96 ? -8.903 7.497 -0.455 1.00 87.94 96 GLN A N 1
ATOM 795 C CA . GLN A 1 96 ? -8.723 6.120 -0.013 1.00 87.94 96 GLN A CA 1
ATOM 796 C C . GLN A 1 96 ? -7.410 5.996 0.747 1.00 87.94 96 GLN A C 1
ATOM 798 O O . GLN A 1 96 ? -6.356 6.390 0.247 1.00 87.94 96 GLN A O 1
ATOM 803 N N . VAL A 1 97 ? -7.474 5.409 1.936 1.00 89.12 97 VAL A N 1
ATOM 804 C CA . VAL A 1 97 ? -6.294 4.991 2.690 1.00 89.12 97 VAL A CA 1
ATOM 805 C C . VAL A 1 97 ? -6.094 3.508 2.434 1.00 89.12 97 VAL A C 1
ATOM 807 O O . VAL A 1 97 ? -7.028 2.720 2.580 1.00 89.12 97 VAL A O 1
ATOM 810 N N . GLN A 1 98 ? -4.882 3.126 2.035 1.00 91.94 98 GLN A N 1
ATOM 811 C CA . GLN A 1 98 ? -4.517 1.738 1.783 1.00 91.94 98 GLN A CA 1
ATOM 812 C C . GLN A 1 98 ? -3.337 1.341 2.667 1.00 91.94 98 GLN A C 1
ATOM 814 O O . GLN A 1 98 ? -2.251 1.914 2.590 1.00 91.94 98 GLN A O 1
ATOM 819 N N . LEU A 1 99 ? -3.570 0.346 3.515 1.00 91.00 99 LEU A N 1
ATOM 820 C CA . LEU A 1 99 ? -2.583 -0.261 4.390 1.00 91.00 99 LEU A CA 1
ATOM 821 C C . LEU A 1 99 ? -2.089 -1.541 3.726 1.00 91.00 99 LEU A C 1
ATOM 823 O O . LEU A 1 99 ? -2.874 -2.448 3.443 1.00 91.00 99 LEU A O 1
ATOM 827 N N . HIS A 1 100 ? -0.789 -1.604 3.458 1.00 91.69 100 HIS A N 1
ATOM 828 C CA . HIS A 1 100 ? -0.151 -2.769 2.860 1.00 91.69 100 HIS A CA 1
ATOM 829 C C . HIS A 1 100 ? 0.621 -3.544 3.917 1.00 91.69 100 HIS A C 1
ATOM 831 O O . HIS A 1 100 ? 1.540 -3.015 4.539 1.00 91.69 100 HIS A O 1
ATOM 837 N N . PHE A 1 101 ? 0.283 -4.818 4.046 1.00 90.88 101 PHE A N 1
ATOM 838 C CA . PHE A 1 101 ? 0.966 -5.770 4.902 1.00 90.88 101 PHE A CA 1
ATOM 839 C C . PHE A 1 101 ? 1.766 -6.716 4.026 1.00 90.88 101 PHE A C 1
ATOM 841 O O . PHE A 1 101 ? 1.268 -7.261 3.033 1.00 90.88 101 PHE A O 1
ATOM 848 N N . LYS A 1 102 ? 3.027 -6.896 4.389 1.00 90.25 102 LYS A N 1
ATOM 849 C CA . LYS A 1 102 ? 3.932 -7.803 3.711 1.00 90.25 102 LYS A CA 1
ATOM 850 C C . LYS A 1 102 ? 4.691 -8.569 4.772 1.00 90.25 102 LYS A C 1
ATOM 852 O O . LYS A 1 102 ? 5.297 -7.964 5.647 1.00 90.25 102 LYS A O 1
ATOM 857 N N . GLU A 1 103 ? 4.653 -9.879 4.645 1.00 86.88 103 GLU A N 1
ATOM 858 C CA . GLU A 1 103 ? 5.462 -10.771 5.451 1.00 86.88 103 GLU A CA 1
ATOM 859 C C . GLU A 1 103 ? 6.961 -10.548 5.216 1.00 86.88 103 GLU A C 1
ATOM 861 O O . GLU A 1 103 ? 7.397 -10.191 4.108 1.00 86.88 103 GLU A O 1
ATOM 866 N N . GLU A 1 104 ? 7.758 -10.760 6.262 1.00 84.62 104 GLU A N 1
ATOM 867 C CA . GLU A 1 104 ? 9.203 -10.663 6.160 1.00 84.62 104 GLU A CA 1
ATOM 868 C C . GLU A 1 104 ? 9.777 -11.718 5.210 1.00 84.62 104 GLU A C 1
ATOM 870 O O . GLU A 1 104 ? 9.282 -12.834 5.050 1.00 84.62 104 GLU A O 1
ATOM 875 N N . ARG A 1 105 ? 10.849 -11.337 4.512 1.00 78.25 105 ARG A N 1
ATOM 876 C CA . ARG A 1 105 ? 11.445 -12.190 3.480 1.00 78.25 105 ARG A CA 1
ATOM 877 C C . ARG A 1 105 ? 12.059 -13.462 4.069 1.00 78.25 105 ARG A C 1
ATOM 879 O O . ARG A 1 105 ? 12.055 -14.475 3.378 1.00 78.25 105 ARG A O 1
ATOM 886 N N . TYR A 1 106 ? 12.615 -13.381 5.276 1.00 77.12 106 TYR A N 1
ATOM 887 C CA . TYR A 1 106 ? 13.288 -14.505 5.924 1.00 77.12 106 TYR A CA 1
ATOM 888 C C . TYR A 1 106 ? 12.271 -15.561 6.374 1.00 77.12 106 TYR A C 1
ATOM 890 O O . TYR A 1 106 ? 12.389 -16.704 5.949 1.00 77.12 106 TYR A O 1
ATOM 898 N N . ASP A 1 107 ? 11.189 -15.152 7.041 1.00 79.00 107 ASP A N 1
ATOM 899 C CA . ASP A 1 107 ? 10.103 -16.053 7.466 1.00 79.00 107 ASP A CA 1
ATOM 900 C C . ASP A 1 107 ? 9.455 -16.814 6.298 1.00 79.00 107 ASP A C 1
ATOM 902 O O . ASP A 1 107 ? 9.089 -17.988 6.406 1.00 79.00 107 ASP A O 1
ATOM 906 N N . ALA A 1 108 ? 9.318 -16.156 5.145 1.00 78.44 108 ALA A N 1
ATOM 907 C CA . ALA A 1 108 ? 8.808 -16.796 3.938 1.00 78.44 108 ALA A CA 1
ATOM 908 C C . ALA A 1 108 ? 9.808 -17.807 3.341 1.00 78.44 108 ALA A C 1
ATOM 910 O O . ALA A 1 108 ? 9.394 -18.867 2.868 1.00 78.44 108 ALA A O 1
ATOM 911 N N . ALA A 1 109 ? 11.109 -17.491 3.375 1.00 74.19 109 ALA A N 1
ATOM 912 C CA . ALA A 1 109 ? 12.169 -18.344 2.839 1.00 74.19 109 ALA A CA 1
ATOM 913 C C . ALA A 1 109 ? 12.351 -19.629 3.660 1.00 74.19 109 ALA A C 1
ATOM 915 O O . ALA A 1 109 ? 12.511 -20.695 3.072 1.00 74.19 109 ALA A O 1
ATOM 916 N N . ASP A 1 110 ? 12.243 -19.545 4.988 1.00 82.75 110 ASP A N 1
ATOM 917 C CA . ASP A 1 110 ? 12.333 -20.704 5.890 1.00 82.75 110 ASP A CA 1
ATOM 918 C C . ASP A 1 110 ? 11.213 -21.729 5.645 1.00 82.75 110 ASP A C 1
ATOM 920 O O . ASP A 1 110 ? 11.369 -22.918 5.913 1.00 82.75 110 ASP A O 1
ATOM 924 N N . ASN A 1 111 ? 10.090 -21.274 5.086 1.00 80.06 111 ASN A N 1
ATOM 925 C CA . ASN A 1 111 ? 8.932 -22.095 4.739 1.00 80.06 111 ASN A CA 1
ATOM 926 C C . ASN A 1 111 ? 8.842 -22.427 3.234 1.00 80.06 111 ASN A C 1
ATOM 928 O O . ASN A 1 111 ? 7.781 -22.856 2.779 1.00 80.06 111 ASN A O 1
ATOM 932 N N . ASP A 1 112 ? 9.907 -22.174 2.463 1.00 82.38 112 ASP A N 1
ATOM 933 C CA . ASP A 1 112 ? 9.997 -22.391 1.007 1.00 82.38 112 ASP A CA 1
ATOM 934 C C . ASP A 1 112 ? 8.795 -21.833 0.215 1.00 82.38 112 ASP A C 1
ATOM 936 O O . ASP A 1 112 ? 8.229 -22.465 -0.680 1.00 82.38 112 ASP A O 1
ATOM 940 N N . ARG A 1 113 ? 8.346 -20.626 0.583 1.00 83.00 113 ARG A N 1
ATOM 941 C CA . ARG A 1 113 ? 7.165 -19.981 -0.008 1.00 83.00 113 ARG A CA 1
ATOM 942 C C . ARG A 1 113 ? 7.391 -18.511 -0.332 1.00 83.00 113 ARG A C 1
ATOM 944 O O . ARG A 1 113 ? 8.307 -17.851 0.150 1.00 83.00 113 ARG A O 1
ATOM 951 N N . ILE A 1 114 ? 6.515 -17.969 -1.175 1.00 76.56 114 ILE A N 1
ATOM 952 C CA . ILE A 1 114 ? 6.520 -16.544 -1.524 1.00 76.56 114 ILE A CA 1
ATOM 953 C C . ILE A 1 114 ? 5.943 -15.740 -0.342 1.00 76.56 114 ILE A C 1
ATOM 955 O O . ILE A 1 114 ? 4.918 -16.156 0.206 1.00 76.56 114 ILE A O 1
ATOM 959 N N . PRO A 1 115 ? 6.536 -14.581 0.022 1.00 83.88 115 PRO A N 1
ATOM 960 C CA . PRO A 1 115 ? 6.018 -13.734 1.089 1.00 83.88 115 PRO A CA 1
ATOM 961 C C . PRO A 1 115 ? 4.560 -13.358 0.866 1.00 83.88 115 PRO A C 1
ATOM 963 O O . PRO A 1 115 ? 4.187 -12.823 -0.188 1.00 83.88 115 PRO A O 1
ATOM 966 N N . ILE A 1 116 ? 3.752 -13.597 1.890 1.00 86.12 116 ILE A N 1
ATOM 967 C CA . ILE A 1 116 ? 2.331 -13.298 1.877 1.00 86.12 116 ILE A CA 1
ATOM 968 C C . ILE A 1 116 ? 2.135 -11.780 1.868 1.00 86.12 116 ILE A C 1
ATOM 970 O O . ILE A 1 116 ? 2.834 -11.015 2.540 1.00 86.12 116 ILE A O 1
ATOM 974 N N . ARG A 1 117 ? 1.156 -11.332 1.077 1.00 88.31 117 ARG A N 1
ATOM 975 C CA . ARG A 1 117 ? 0.750 -9.928 0.990 1.00 88.31 117 ARG A CA 1
ATOM 976 C C . ARG A 1 117 ? -0.720 -9.796 1.333 1.00 88.31 117 ARG A C 1
ATOM 978 O O . ARG A 1 117 ? -1.548 -10.554 0.827 1.00 88.31 117 ARG A O 1
ATOM 985 N N . SER A 1 118 ? -1.043 -8.813 2.157 1.00 88.44 118 SER A N 1
ATOM 986 C CA . SER A 1 118 ? -2.417 -8.413 2.431 1.00 88.44 118 SER A CA 1
ATOM 987 C C . SER A 1 118 ? -2.554 -6.907 2.263 1.00 88.44 118 SER A C 1
ATOM 989 O O . SER A 1 118 ? -1.586 -6.162 2.416 1.00 88.44 118 SER A O 1
ATOM 991 N N . ALA A 1 119 ? -3.747 -6.456 1.907 1.00 90.00 119 ALA A N 1
ATOM 992 C CA . ALA A 1 119 ? -4.052 -5.042 1.824 1.00 90.00 119 ALA A CA 1
ATOM 993 C C . ALA A 1 119 ? -5.422 -4.797 2.437 1.00 90.00 119 ALA A C 1
ATOM 995 O O . ALA A 1 119 ? -6.374 -5.516 2.142 1.00 90.00 119 ALA A O 1
ATOM 996 N N . ILE A 1 120 ? -5.502 -3.767 3.269 1.00 90.62 120 ILE A N 1
ATOM 997 C CA . ILE A 1 120 ? -6.753 -3.285 3.841 1.00 90.62 120 ILE A CA 1
ATOM 998 C C . ILE A 1 120 ? -6.917 -1.855 3.364 1.00 90.62 120 ILE A C 1
ATOM 1000 O O . ILE A 1 120 ? -5.967 -1.074 3.398 1.00 90.62 120 ILE A O 1
ATOM 1004 N N . SER A 1 121 ? -8.106 -1.507 2.889 1.00 89.62 121 SER A N 1
ATOM 1005 C CA . SER A 1 121 ? -8.383 -0.145 2.460 1.00 89.62 121 SER A CA 1
ATOM 1006 C C . SER A 1 121 ? -9.720 0.337 2.973 1.00 89.62 121 SER A C 1
ATOM 1008 O O . SER A 1 121 ? -10.689 -0.419 2.949 1.00 89.62 121 SER A O 1
ATOM 1010 N N . PHE A 1 122 ? -9.775 1.604 3.356 1.00 89.50 122 PHE A N 1
ATOM 1011 C CA . PHE A 1 122 ? -11.004 2.297 3.714 1.00 89.50 122 PHE A CA 1
ATOM 1012 C C . PHE A 1 122 ? -11.051 3.659 3.031 1.00 89.50 122 PHE A C 1
ATOM 1014 O O . PHE A 1 122 ? -10.036 4.180 2.554 1.00 89.50 122 PHE A O 1
ATOM 1021 N N . ARG A 1 123 ? -12.252 4.226 2.953 1.00 87.25 123 ARG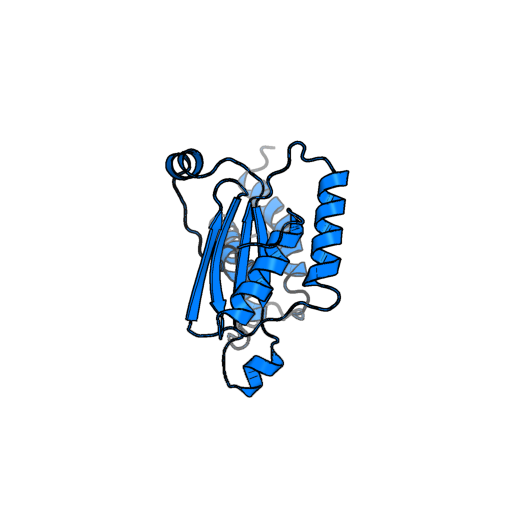 A N 1
ATOM 1022 C CA . ARG A 1 123 ? -12.461 5.581 2.449 1.00 87.25 123 ARG A CA 1
ATOM 1023 C C . ARG A 1 123 ? -12.427 6.547 3.622 1.00 87.25 123 ARG A C 1
ATOM 1025 O O . ARG A 1 123 ? -13.242 6.414 4.522 1.00 87.25 123 ARG A O 1
ATOM 1032 N N . TRP A 1 124 ? -11.506 7.504 3.588 1.00 88.12 124 TRP A N 1
ATOM 1033 C CA . TRP A 1 124 ? -11.391 8.526 4.618 1.00 88.12 124 TRP A CA 1
ATOM 1034 C C . TRP A 1 124 ? -12.470 9.591 4.432 1.00 88.12 124 TRP A C 1
ATOM 1036 O O . TRP A 1 124 ? -12.439 10.377 3.475 1.00 88.12 124 TRP A O 1
ATOM 1046 N N . ARG A 1 125 ? -13.443 9.591 5.342 1.00 82.31 125 ARG A N 1
ATOM 1047 C CA . ARG A 1 125 ? -14.562 10.535 5.341 1.00 82.31 125 ARG A CA 1
ATOM 1048 C C . ARG A 1 125 ? -14.301 11.628 6.365 1.00 82.31 125 ARG A C 1
ATOM 1050 O O . ARG A 1 125 ? -14.510 11.431 7.551 1.00 82.31 125 ARG A O 1
ATOM 1057 N N . GLU A 1 126 ? -13.846 12.771 5.872 1.00 77.25 126 GLU A N 1
ATOM 1058 C CA . GLU A 1 126 ? -13.641 13.987 6.655 1.00 77.25 126 GLU A CA 1
ATOM 1059 C C . GLU A 1 126 ? -14.498 15.100 6.049 1.00 77.25 126 GLU A C 1
ATOM 1061 O O . GLU A 1 126 ? -14.778 15.082 4.847 1.00 77.25 126 GLU A O 1
ATOM 1066 N N . THR A 1 127 ? -14.913 16.076 6.856 1.00 78.00 127 THR A N 1
ATOM 1067 C CA . THR A 1 127 ? -15.622 17.262 6.348 1.00 78.00 127 THR A CA 1
ATOM 1068 C C . THR A 1 127 ? -14.688 18.186 5.569 1.00 78.00 127 THR A C 1
ATOM 1070 O O . THR A 1 127 ? -15.087 18.744 4.548 1.00 78.00 127 THR A O 1
ATOM 1073 N N . GLU A 1 128 ? -13.430 18.306 6.008 1.00 81.44 128 GLU A N 1
ATOM 1074 C CA . GLU A 1 128 ? -12.406 19.135 5.373 1.00 81.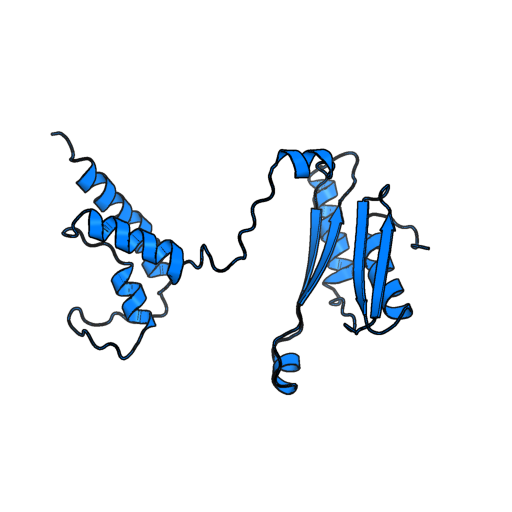44 128 GLU A CA 1
ATOM 1075 C C . GLU A 1 128 ? -11.059 18.410 5.254 1.00 81.44 128 GLU A C 1
ATOM 1077 O O . GLU A 1 128 ? -10.490 17.913 6.227 1.00 81.44 128 GLU A O 1
ATOM 1082 N N . TYR A 1 129 ? -10.479 18.430 4.054 1.00 84.06 129 TYR A N 1
ATOM 1083 C CA . TYR A 1 129 ? -9.186 17.806 3.759 1.00 84.06 129 TYR A CA 1
ATOM 1084 C C . TYR A 1 129 ? -8.031 18.809 3.873 1.00 84.06 129 TYR A C 1
ATOM 1086 O O . TYR A 1 129 ? -7.343 19.114 2.898 1.00 84.06 129 TYR A O 1
ATOM 1094 N N . THR A 1 130 ? -7.828 19.354 5.072 1.00 88.81 130 THR A N 1
ATOM 1095 C CA . THR A 1 130 ? -6.716 20.278 5.345 1.00 88.81 130 THR A CA 1
ATOM 1096 C C . THR A 1 130 ? -5.391 19.532 5.530 1.00 88.81 130 THR A C 1
ATOM 1098 O O . THR A 1 130 ? -5.355 18.349 5.874 1.00 88.81 130 THR A O 1
ATOM 1101 N N . THR A 1 131 ? -4.266 20.230 5.350 1.00 88.88 131 THR A N 1
ATOM 1102 C CA . THR A 1 131 ? -2.927 19.676 5.626 1.00 88.88 131 THR A CA 1
ATOM 1103 C C . THR A 1 131 ? -2.785 19.201 7.072 1.00 88.88 131 THR A C 1
ATOM 1105 O O . THR A 1 131 ? -2.193 18.150 7.304 1.00 88.88 131 THR A O 1
ATOM 1108 N N . SER A 1 132 ? -3.389 19.918 8.025 1.00 90.19 132 SER A N 1
ATOM 1109 C CA . SER A 1 132 ? -3.424 19.540 9.443 1.00 90.19 132 SER A CA 1
ATOM 1110 C C . SER A 1 132 ? -4.111 18.187 9.659 1.00 90.19 132 SER A C 1
ATOM 1112 O O . SER A 1 132 ? -3.556 17.304 10.312 1.00 90.19 132 SER A O 1
ATOM 1114 N N . ASN A 1 133 ? -5.278 17.975 9.040 1.00 87.94 133 ASN A N 1
ATOM 1115 C CA . ASN A 1 133 ? -6.031 16.723 9.169 1.00 87.94 133 ASN A CA 1
ATOM 1116 C C . ASN A 1 133 ? -5.273 15.541 8.545 1.00 87.94 133 ASN A C 1
ATOM 1118 O O . ASN A 1 133 ? -5.222 14.453 9.118 1.00 87.94 133 ASN A O 1
ATOM 1122 N N . ILE A 1 134 ? -4.601 15.767 7.411 1.00 89.50 134 ILE A N 1
ATOM 1123 C CA . ILE A 1 134 ? -3.742 14.759 6.771 1.00 89.50 134 ILE A CA 1
ATOM 1124 C C . ILE A 1 134 ? -2.556 14.391 7.678 1.00 89.50 134 ILE A C 1
ATOM 1126 O O . ILE A 1 134 ? -2.198 13.215 7.794 1.00 89.50 134 ILE A O 1
ATOM 1130 N N . GLU A 1 135 ? -1.929 15.373 8.329 1.00 90.88 135 GLU A N 1
ATOM 1131 C CA . GLU A 1 135 ? -0.832 15.126 9.269 1.00 90.88 135 GLU A CA 1
ATOM 1132 C C . GLU A 1 135 ? -1.298 14.380 10.522 1.00 90.88 135 GLU A C 1
ATOM 1134 O O . GLU A 1 135 ? -0.617 13.446 10.957 1.00 90.88 135 GLU A O 1
ATOM 1139 N N . ALA A 1 136 ? -2.472 14.723 11.057 1.00 90.38 136 ALA A N 1
ATOM 1140 C CA . ALA A 1 136 ? -3.092 14.008 12.168 1.00 90.38 136 ALA A CA 1
ATOM 1141 C C . ALA A 1 136 ? -3.360 12.537 11.807 1.00 90.38 136 ALA A C 1
ATOM 1143 O O . ALA A 1 136 ? -2.912 11.637 12.524 1.00 90.38 136 ALA A O 1
ATOM 1144 N N . LEU A 1 137 ? -3.978 12.285 10.647 1.00 90.75 137 LEU A N 1
ATOM 1145 C CA . LEU A 1 137 ? -4.227 10.940 10.121 1.00 90.75 137 LEU A CA 1
ATOM 1146 C C . LEU A 1 137 ? -2.923 10.143 9.973 1.00 90.75 137 LEU A C 1
ATOM 1148 O O . LEU A 1 137 ? -2.808 9.012 10.445 1.00 90.75 137 LEU A O 1
ATOM 1152 N N . LYS A 1 138 ? -1.898 10.746 9.362 1.00 91.00 138 LYS A N 1
ATOM 1153 C CA . LYS A 1 138 ? -0.572 10.133 9.195 1.00 91.00 138 LYS A CA 1
ATOM 1154 C C . LYS A 1 138 ? 0.056 9.752 10.534 1.00 91.00 138 LYS A C 1
ATOM 1156 O O . LYS A 1 138 ? 0.650 8.678 10.641 1.00 91.00 138 LYS A O 1
ATOM 1161 N N . ASN A 1 139 ? -0.016 10.632 11.531 1.00 91.50 139 ASN A N 1
ATOM 1162 C CA . ASN A 1 139 ? 0.561 10.376 12.848 1.00 91.50 139 ASN A CA 1
ATOM 1163 C C . ASN A 1 139 ? -0.163 9.225 13.551 1.00 91.50 139 ASN A C 1
ATOM 1165 O O . ASN A 1 139 ? 0.506 8.359 14.111 1.00 91.50 139 ASN A O 1
ATOM 1169 N N . LYS A 1 140 ? -1.491 9.165 13.424 1.00 90.94 140 LYS A N 1
ATOM 1170 C CA . LYS A 1 140 ? -2.328 8.097 13.977 1.00 90.94 140 LYS A CA 1
ATOM 1171 C C . LYS A 1 140 ? -2.053 6.738 13.328 1.00 90.94 140 LYS A C 1
ATOM 1173 O O . LYS A 1 140 ? -1.808 5.757 14.023 1.00 90.94 140 LYS A O 1
ATOM 1178 N N . ILE A 1 141 ? -1.943 6.693 11.997 1.00 92.31 141 ILE A N 1
ATOM 1179 C CA . ILE A 1 141 ? -1.537 5.475 11.274 1.00 92.31 141 ILE A CA 1
ATOM 1180 C C . ILE A 1 141 ? -0.147 5.018 11.735 1.00 92.31 141 ILE A C 1
ATOM 1182 O O . ILE A 1 141 ? 0.083 3.834 11.969 1.00 92.31 141 ILE A O 1
ATOM 1186 N N . LYS A 1 142 ? 0.804 5.946 11.899 1.00 91.12 142 LYS A N 1
ATOM 1187 C CA . LYS A 1 142 ? 2.160 5.599 12.345 1.00 91.12 142 LYS A CA 1
ATOM 1188 C C . LYS A 1 142 ? 2.209 5.088 13.781 1.00 91.12 142 LYS A C 1
ATOM 1190 O O . LYS A 1 142 ? 2.986 4.171 14.038 1.00 91.12 142 LYS A O 1
ATOM 1195 N N . SER A 1 143 ? 1.440 5.672 14.698 1.00 90.62 143 SER A N 1
ATOM 1196 C CA . SER A 1 143 ? 1.406 5.213 16.089 1.00 90.62 143 SER A CA 1
ATOM 1197 C C . SER A 1 143 ? 0.741 3.845 16.220 1.00 90.62 143 SER A C 1
ATOM 1199 O O . SER A 1 143 ? 1.197 3.038 17.014 1.00 90.62 143 SER A O 1
ATOM 1201 N N . GLN A 1 144 ? -0.288 3.561 15.419 1.00 89.75 144 GLN A N 1
ATOM 1202 C CA . GLN A 1 144 ? -1.038 2.307 15.510 1.00 89.75 144 GLN A CA 1
ATOM 1203 C C . GLN A 1 144 ? -0.434 1.148 14.708 1.00 89.75 144 GLN A C 1
ATOM 1205 O O . GLN A 1 144 ? -0.526 0.011 15.157 1.00 89.75 144 GLN A O 1
ATOM 1210 N N . PHE A 1 145 ? 0.156 1.409 13.533 1.00 91.19 145 PHE A N 1
ATOM 1211 C CA . PHE A 1 145 ? 0.589 0.351 12.605 1.00 91.19 145 PHE A CA 1
ATOM 1212 C C . PHE A 1 145 ? 2.100 0.252 12.406 1.00 91.19 145 PHE A C 1
ATOM 1214 O O . PHE A 1 145 ? 2.578 -0.787 11.954 1.00 91.19 145 PHE A O 1
ATOM 1221 N N . ALA A 1 146 ? 2.861 1.312 12.693 1.00 88.69 146 ALA A N 1
ATOM 1222 C CA . ALA A 1 146 ? 4.303 1.325 12.440 1.00 88.69 146 ALA A CA 1
ATOM 1223 C C . ALA A 1 146 ? 5.158 1.266 13.715 1.00 88.69 146 ALA A C 1
ATOM 1225 O O . ALA A 1 146 ? 6.339 0.926 13.623 1.00 88.69 146 ALA A O 1
ATOM 1226 N N . ARG A 1 147 ? 4.622 1.653 14.883 1.00 88.56 147 ARG A N 1
ATOM 1227 C CA . ARG A 1 147 ? 5.382 1.790 16.139 1.00 88.56 147 ARG A CA 1
ATOM 1228 C C . ARG A 1 147 ? 4.545 1.401 17.376 1.00 88.56 147 ARG A C 1
ATOM 1230 O O . ARG A 1 147 ? 3.988 2.299 18.001 1.00 88.56 147 ARG A O 1
ATOM 1237 N N . PRO A 1 148 ? 4.524 0.122 17.793 1.00 85.88 148 PRO A N 1
ATOM 1238 C CA . PRO A 1 148 ? 5.205 -1.028 17.187 1.00 85.88 148 PRO A CA 1
ATOM 1239 C C . PRO A 1 148 ? 4.573 -1.448 15.845 1.00 85.88 148 PRO A C 1
ATOM 1241 O O . PRO A 1 148 ? 3.438 -1.062 15.561 1.00 85.88 148 PRO A O 1
ATOM 1244 N N . PRO A 1 149 ? 5.295 -2.199 14.990 1.00 87.69 149 PRO A N 1
ATOM 1245 C CA . PRO A 1 149 ? 4.723 -2.754 13.768 1.00 87.69 149 PRO A CA 1
ATOM 1246 C C . PRO A 1 149 ? 3.505 -3.619 14.097 1.00 87.69 149 PRO A C 1
ATOM 1248 O O . PRO A 1 149 ? 3.604 -4.549 14.895 1.00 87.69 149 PRO A O 1
ATOM 1251 N N . PHE A 1 150 ? 2.363 -3.309 13.492 1.00 91.81 150 PHE A N 1
ATOM 1252 C CA . PHE A 1 150 ? 1.164 -4.121 13.656 1.00 91.81 150 PHE A CA 1
ATOM 1253 C C . PHE A 1 150 ? 1.255 -5.364 12.771 1.00 91.81 150 PHE A C 1
ATOM 1255 O O . PHE A 1 150 ? 1.411 -5.260 11.551 1.00 91.81 150 PHE A O 1
ATOM 1262 N N . SER A 1 151 ? 1.129 -6.533 13.391 1.00 90.50 151 SER A N 1
ATOM 1263 C CA . SER A 1 151 ? 1.074 -7.832 12.729 1.00 90.50 151 SER A CA 1
ATOM 1264 C C . SER A 1 151 ? -0.205 -8.577 13.106 1.00 90.50 151 SER A C 1
ATOM 1266 O O . SER A 1 151 ? -0.768 -8.395 14.192 1.00 90.50 151 SER A O 1
ATOM 1268 N N . PHE A 1 152 ? -0.658 -9.410 12.174 1.00 91.19 152 PHE A N 1
ATOM 1269 C CA . PHE A 1 152 ? -1.782 -10.314 12.358 1.00 91.19 152 PHE A CA 1
ATOM 1270 C C . PHE A 1 152 ? -1.554 -11.600 11.571 1.00 91.19 152 PHE A C 1
ATOM 1272 O O . PHE A 1 152 ? -0.889 -11.590 10.527 1.00 91.19 152 PHE A O 1
ATOM 1279 N N . ASP A 1 153 ? -2.148 -12.686 12.052 1.00 88.81 153 ASP A N 1
ATOM 1280 C CA . ASP A 1 153 ? -2.005 -13.998 11.439 1.00 88.81 153 ASP A CA 1
ATOM 1281 C C . ASP A 1 153 ? -3.024 -14.188 10.316 1.00 88.81 153 ASP A C 1
ATOM 1283 O O . ASP A 1 153 ? -4.245 -14.219 10.515 1.00 88.81 153 ASP A O 1
ATOM 1287 N N . ARG A 1 154 ? -2.511 -14.319 9.089 1.00 87.75 154 ARG A N 1
ATOM 1288 C CA . ARG A 1 154 ? -3.351 -14.631 7.935 1.00 87.75 154 ARG A CA 1
ATOM 1289 C C . ARG A 1 154 ? -3.790 -16.090 8.012 1.00 87.75 154 ARG A C 1
ATOM 1291 O O . ARG A 1 154 ? -2.959 -16.992 8.022 1.00 87.75 154 ARG A O 1
ATOM 1298 N N . GLY A 1 155 ? -5.096 -16.318 7.962 1.00 88.06 155 GLY A N 1
ATOM 1299 C CA . GLY A 1 155 ? -5.680 -17.655 7.984 1.00 88.06 155 GLY A CA 1
ATOM 1300 C C . GLY A 1 155 ? -6.552 -17.954 6.772 1.00 88.06 155 GLY A C 1
ATOM 1301 O O . GLY A 1 155 ? -6.495 -17.274 5.744 1.00 88.06 155 GLY A O 1
ATOM 1302 N N . ARG A 1 156 ? -7.334 -19.030 6.890 1.00 87.81 156 ARG A N 1
ATOM 1303 C CA . ARG A 1 156 ? -8.258 -19.498 5.847 1.00 87.81 156 ARG A CA 1
ATOM 1304 C C . ARG A 1 156 ? -9.669 -18.947 6.023 1.00 87.81 156 ARG A C 1
ATOM 1306 O O . ARG A 1 156 ? -10.433 -18.973 5.062 1.00 87.81 156 ARG A O 1
ATOM 1313 N N . GLU A 1 157 ? -10.013 -18.478 7.218 1.00 90.06 157 GLU A N 1
ATOM 1314 C CA . GLU A 1 157 ? -11.343 -17.952 7.496 1.00 90.06 157 GLU A CA 1
ATOM 1315 C C . GLU A 1 157 ? -11.503 -16.569 6.881 1.00 90.06 157 GLU A C 1
ATOM 1317 O O . GLU A 1 157 ? -10.607 -15.728 6.975 1.00 90.06 157 GLU A O 1
ATOM 1322 N N . CYS A 1 158 ? -12.647 -16.345 6.237 1.00 91.62 158 CYS A N 1
ATOM 1323 C CA . CYS A 1 158 ? -12.982 -15.068 5.633 1.00 91.62 158 CYS A CA 1
ATOM 1324 C C . CYS A 1 158 ? -13.987 -14.333 6.516 1.00 91.62 158 CYS A C 1
ATOM 1326 O O . CYS A 1 158 ? -15.117 -14.784 6.684 1.00 91.62 158 CYS A O 1
ATOM 1328 N N . TRP A 1 159 ? -13.565 -13.184 7.031 1.00 92.25 159 TRP A N 1
ATOM 1329 C CA . TRP A 1 159 ? -14.373 -12.300 7.856 1.00 92.25 159 TRP A CA 1
ATOM 1330 C C . TRP A 1 159 ? -14.602 -10.982 7.125 1.00 92.25 159 TRP A C 1
ATOM 1332 O O . TRP A 1 159 ? -13.709 -10.452 6.455 1.00 92.25 159 TRP A O 1
ATOM 1342 N N . THR A 1 160 ? -15.811 -10.443 7.233 1.00 90.25 160 THR A N 1
ATOM 1343 C CA . THR A 1 160 ? -16.205 -9.225 6.527 1.00 90.25 160 THR A CA 1
ATOM 1344 C C . THR A 1 160 ? -16.813 -8.212 7.478 1.00 90.25 160 THR A C 1
ATOM 1346 O O . THR A 1 160 ? -17.702 -8.564 8.244 1.00 90.25 160 THR A O 1
ATOM 1349 N N . TYR A 1 161 ? -16.388 -6.954 7.367 1.00 89.75 161 TYR A N 1
ATOM 1350 C CA . TYR A 1 161 ? -16.958 -5.822 8.103 1.00 89.75 161 TYR A CA 1
ATOM 1351 C C . TYR A 1 161 ? -17.379 -4.729 7.123 1.00 89.75 161 TYR A C 1
ATOM 1353 O O . TYR A 1 161 ? -16.592 -4.337 6.253 1.00 89.75 161 TYR A O 1
ATOM 1361 N N . TRP A 1 162 ? -18.647 -4.330 7.186 1.00 88.81 162 TRP A N 1
ATOM 1362 C CA . TRP A 1 162 ? -19.291 -3.476 6.191 1.00 88.81 162 TRP A CA 1
ATOM 1363 C C . TRP A 1 162 ? -20.003 -2.330 6.908 1.00 88.81 162 TRP A C 1
ATOM 1365 O O . TRP A 1 162 ? -20.977 -2.553 7.620 1.00 88.81 162 TRP A O 1
ATOM 1375 N N . ASP A 1 163 ? -19.534 -1.108 6.676 1.00 87.19 163 ASP A N 1
ATOM 1376 C CA . ASP A 1 163 ? -20.198 0.121 7.098 1.00 87.19 163 ASP A CA 1
ATOM 1377 C C . ASP A 1 163 ? -20.068 1.175 5.992 1.00 87.19 163 ASP A C 1
ATOM 1379 O O . ASP A 1 163 ? -19.089 1.926 5.884 1.00 87.19 163 ASP A O 1
ATOM 1383 N N . ASP A 1 164 ? -21.104 1.245 5.159 1.00 81.38 164 ASP A N 1
ATOM 1384 C CA . ASP A 1 164 ? -21.173 2.179 4.040 1.00 81.38 164 ASP A CA 1
ATOM 1385 C C . ASP A 1 164 ? -21.318 3.641 4.482 1.00 81.38 164 ASP A C 1
ATOM 1387 O O . ASP A 1 164 ? -21.032 4.541 3.688 1.00 81.38 164 ASP A O 1
ATOM 1391 N N . LYS A 1 165 ? -21.749 3.920 5.721 1.00 81.44 165 LYS A N 1
ATOM 1392 C CA . LYS A 1 165 ? -21.871 5.291 6.247 1.00 81.44 165 LYS A CA 1
ATOM 1393 C C . LYS A 1 165 ? -20.521 5.836 6.693 1.00 81.44 165 LYS A C 1
ATOM 1395 O O . LYS A 1 165 ? -20.244 7.014 6.461 1.00 81.44 165 LYS A O 1
ATOM 1400 N N . LYS A 1 166 ? -19.669 4.986 7.257 1.00 80.31 166 LYS A N 1
ATOM 1401 C CA . LYS A 1 166 ? -18.316 5.357 7.694 1.00 80.31 166 LYS A CA 1
ATOM 1402 C C . LYS A 1 166 ? -17.247 5.122 6.616 1.00 80.31 166 LYS A C 1
ATOM 1404 O O . LYS A 1 166 ? -16.175 5.717 6.673 1.00 80.31 166 LYS A O 1
ATOM 1409 N N . GLY A 1 167 ? -17.577 4.383 5.551 1.00 82.56 167 GLY A N 1
ATOM 1410 C CA . GLY A 1 167 ? -16.689 4.153 4.402 1.00 82.56 167 GLY A CA 1
ATOM 1411 C C . GLY A 1 167 ? -15.827 2.896 4.532 1.00 82.56 167 GLY A C 1
ATOM 1412 O O . GLY A 1 167 ? -14.774 2.798 3.888 1.00 82.56 167 GLY A O 1
ATOM 1413 N N . TYR A 1 168 ? -16.275 1.944 5.349 1.00 87.94 168 TYR A N 1
ATOM 1414 C CA . TYR A 1 168 ? -15.593 0.691 5.623 1.00 87.94 168 TYR A CA 1
ATOM 1415 C C . TYR A 1 168 ? -16.190 -0.450 4.811 1.00 87.94 168 TYR A C 1
ATOM 1417 O O . TYR A 1 168 ? -17.389 -0.711 4.840 1.00 87.94 168 TYR A O 1
ATOM 1425 N N . ARG A 1 169 ? -15.322 -1.175 4.107 1.00 87.50 169 ARG A N 1
ATOM 1426 C CA . ARG A 1 169 ? -15.681 -2.429 3.450 1.00 87.50 169 ARG A CA 1
ATOM 1427 C C . ARG A 1 169 ? -14.473 -3.345 3.454 1.00 87.50 169 ARG A C 1
ATOM 1429 O O . ARG A 1 169 ? -13.613 -3.268 2.577 1.00 87.50 169 ARG A O 1
ATOM 1436 N N . PHE A 1 170 ? -14.393 -4.177 4.480 1.00 88.38 170 PHE A N 1
ATOM 1437 C CA . PHE A 1 170 ? -13.267 -5.067 4.707 1.00 88.38 170 PHE A CA 1
ATOM 1438 C C . PHE A 1 170 ? -13.617 -6.499 4.329 1.00 88.38 170 PHE A C 1
ATOM 1440 O O . PHE A 1 170 ? -14.715 -6.996 4.580 1.00 88.38 170 PHE A O 1
ATOM 1447 N N . THR A 1 171 ? -12.647 -7.172 3.725 1.00 89.38 171 THR A N 1
ATOM 1448 C CA . THR A 1 171 ? -12.647 -8.618 3.524 1.00 89.38 171 THR A CA 1
ATOM 1449 C C . THR A 1 171 ? -11.295 -9.113 4.003 1.00 89.38 171 THR A C 1
ATOM 1451 O O . THR A 1 171 ? -10.271 -8.851 3.374 1.00 89.38 171 THR A O 1
ATOM 1454 N N . LEU A 1 172 ? -11.293 -9.752 5.167 1.00 90.56 172 LEU A N 1
ATOM 1455 C CA . LEU A 1 172 ? -10.099 -10.170 5.885 1.00 90.56 172 LEU A CA 1
ATOM 1456 C C . LEU A 1 172 ? -10.002 -11.689 5.858 1.00 90.56 172 LEU A C 1
ATOM 1458 O O . LEU A 1 172 ? -10.991 -12.384 6.063 1.00 90.56 172 LEU A O 1
ATOM 1462 N N . TYR A 1 173 ? -8.794 -12.187 5.612 1.00 91.31 173 TYR A N 1
ATOM 1463 C CA . TYR A 1 173 ? -8.472 -13.605 5.709 1.00 91.31 173 TYR A CA 1
ATOM 1464 C C . TYR A 1 173 ? -7.584 -13.805 6.933 1.00 91.31 173 TYR A C 1
ATOM 1466 O O . TYR A 1 173 ? -6.396 -13.489 6.876 1.00 91.31 173 TYR A O 1
ATOM 1474 N N . VAL A 1 174 ? -8.151 -14.272 8.040 1.00 92.56 174 VAL A N 1
ATOM 1475 C CA . VAL A 1 174 ? -7.467 -14.383 9.342 1.00 92.56 174 VAL A CA 1
ATOM 1476 C C . VAL A 1 174 ? -7.686 -15.763 9.955 1.00 92.56 174 VAL A C 1
ATOM 1478 O O . VAL A 1 174 ? -8.410 -16.589 9.396 1.00 92.56 174 VAL A O 1
ATOM 1481 N N . GLN A 1 175 ? -6.974 -16.062 11.041 1.00 90.62 175 GLN A N 1
ATOM 1482 C CA . GLN A 1 175 ? -7.011 -17.384 11.664 1.00 90.62 175 GLN A CA 1
ATOM 1483 C C . GLN A 1 175 ? -8.310 -17.665 12.428 1.00 90.62 175 GLN A C 1
ATOM 1485 O O . GLN A 1 175 ? -8.762 -18.806 12.410 1.00 90.62 175 GLN A O 1
ATOM 1490 N N . ASN A 1 176 ? -8.878 -16.657 13.093 1.00 92.00 176 ASN A N 1
ATOM 1491 C CA . ASN A 1 176 ? -10.086 -16.766 13.909 1.00 92.00 176 ASN A CA 1
ATOM 1492 C C . ASN A 1 176 ? -10.835 -15.417 13.986 1.00 92.00 176 ASN A C 1
ATOM 1494 O O . ASN A 1 176 ? -10.344 -14.384 13.520 1.00 92.00 176 ASN A O 1
ATOM 1498 N N . GLU A 1 177 ? -12.019 -15.425 14.604 1.00 90.75 177 GLU A N 1
ATOM 1499 C CA . GLU A 1 177 ? -12.843 -14.226 14.822 1.00 90.75 177 GLU A CA 1
ATOM 1500 C C . GLU A 1 177 ? -12.147 -13.168 15.699 1.00 90.75 177 GLU A C 1
ATOM 1502 O O . GLU A 1 177 ? -12.282 -11.969 15.456 1.00 90.75 177 GLU A O 1
ATOM 1507 N N . GLU A 1 178 ? -11.383 -13.587 16.710 1.00 91.38 178 GLU A N 1
ATOM 1508 C CA . GLU A 1 178 ? -10.687 -12.672 17.625 1.00 91.38 178 GLU A CA 1
ATOM 1509 C C . GLU A 1 178 ? -9.652 -11.812 16.888 1.00 91.38 178 GLU A C 1
ATOM 1511 O O . GLU A 1 178 ? -9.603 -10.592 17.069 1.00 91.38 178 GLU A O 1
ATOM 1516 N N . GLU A 1 179 ? -8.877 -12.423 15.991 1.00 91.19 179 GLU A N 1
ATOM 1517 C CA . GLU A 1 179 ? -7.903 -11.721 15.161 1.00 91.19 179 GLU A CA 1
ATOM 1518 C C . GLU A 1 179 ? -8.610 -10.811 14.146 1.00 91.19 179 GLU A C 1
ATOM 1520 O O . GLU A 1 179 ? -8.147 -9.698 13.889 1.00 91.19 179 GLU A O 1
ATOM 1525 N N . ALA A 1 180 ? -9.775 -11.221 13.620 1.00 90.88 180 ALA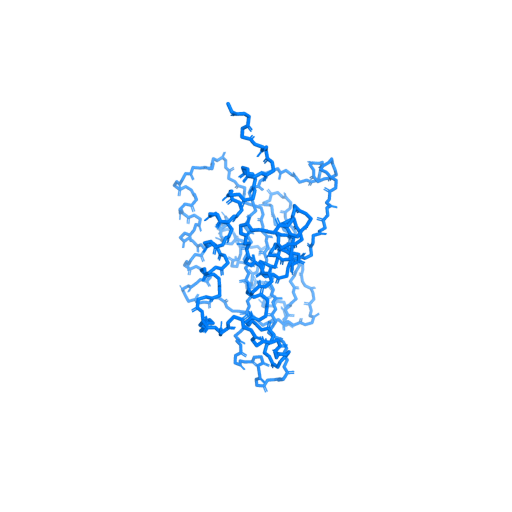 A N 1
ATOM 1526 C CA . ALA A 1 180 ? -10.599 -10.349 12.780 1.00 90.88 180 ALA A CA 1
ATOM 1527 C C . ALA A 1 180 ? -11.030 -9.096 13.550 1.00 90.88 180 ALA A C 1
ATOM 1529 O O . ALA A 1 180 ? -10.811 -7.988 13.060 1.00 90.88 180 ALA A O 1
ATOM 1530 N N . LYS A 1 181 ? -11.579 -9.251 14.761 1.00 91.81 181 LYS A N 1
ATOM 1531 C CA . LYS A 1 181 ? -11.998 -8.123 15.608 1.00 91.81 181 LYS A CA 1
ATOM 1532 C C . LYS A 1 181 ? -10.828 -7.205 15.932 1.00 91.81 181 LYS A C 1
ATOM 1534 O O . LYS A 1 181 ? -10.942 -6.000 15.750 1.00 91.81 181 LYS A O 1
ATOM 1539 N N . LYS A 1 182 ? -9.673 -7.756 16.309 1.00 92.06 182 LYS A N 1
ATOM 1540 C CA . LYS A 1 182 ? -8.448 -6.981 16.557 1.00 92.06 182 LYS A CA 1
ATOM 1541 C C . LYS A 1 182 ? -8.051 -6.128 15.348 1.00 92.06 182 LYS A C 1
ATOM 1543 O O . LYS A 1 182 ? -7.787 -4.937 15.503 1.00 92.06 182 LYS A O 1
ATOM 1548 N N . VAL A 1 183 ? -8.014 -6.714 14.148 1.00 91.75 183 VAL A N 1
ATOM 1549 C CA . VAL A 1 183 ? -7.646 -5.994 12.918 1.00 91.75 183 VAL A CA 1
ATOM 1550 C C . VAL A 1 183 ? -8.686 -4.932 12.563 1.00 91.75 183 VAL A C 1
ATOM 1552 O O . VAL A 1 183 ? -8.311 -3.804 12.251 1.00 91.75 183 VAL A O 1
ATOM 1555 N N . VAL A 1 184 ? -9.978 -5.267 12.613 1.00 91.62 184 VAL A N 1
ATOM 1556 C CA . VAL A 1 184 ? -11.060 -4.3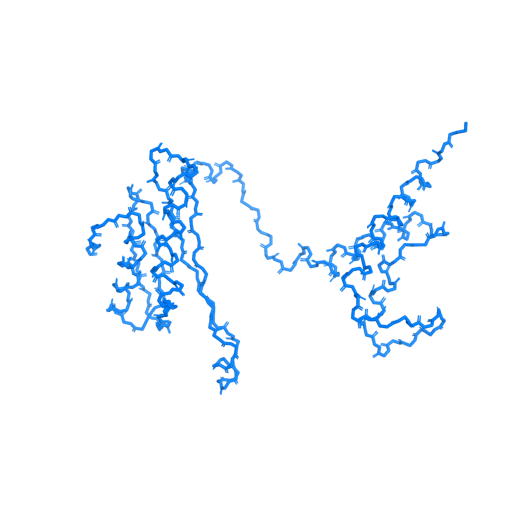27 12.286 1.00 91.62 184 VAL A CA 1
ATOM 1557 C C . VAL A 1 184 ? -11.070 -3.160 13.266 1.00 91.62 184 VAL A C 1
ATOM 1559 O O . VAL A 1 184 ? -11.032 -2.022 12.809 1.00 91.62 184 VAL A O 1
ATOM 1562 N N . SER A 1 185 ? -11.026 -3.415 14.576 1.00 90.88 185 SER A N 1
ATOM 1563 C CA . SER A 1 185 ? -10.980 -2.366 15.599 1.00 90.88 185 SER A CA 1
ATOM 1564 C C . SER A 1 185 ? -9.788 -1.442 15.402 1.00 90.88 185 SER A C 1
ATOM 1566 O O . SER A 1 185 ? -9.971 -0.234 15.359 1.00 90.88 185 SER A O 1
ATOM 1568 N N . GLN A 1 186 ? -8.591 -1.983 15.149 1.00 90.50 186 GLN A N 1
ATOM 1569 C CA . GLN A 1 186 ? -7.402 -1.157 14.925 1.00 90.50 186 GLN A CA 1
ATOM 1570 C C . GLN A 1 186 ? -7.526 -0.254 13.686 1.00 90.50 186 GLN A C 1
ATOM 1572 O O . GLN A 1 186 ? -6.982 0.848 13.662 1.00 90.50 186 GLN A O 1
ATOM 1577 N N . VAL A 1 187 ? -8.200 -0.719 12.628 1.00 89.81 187 VAL A N 1
ATOM 1578 C CA . VAL A 1 187 ? -8.390 0.062 11.394 1.00 89.81 187 VAL A CA 1
ATOM 1579 C C . VAL A 1 187 ? -9.520 1.080 11.546 1.00 89.81 187 VAL A C 1
ATOM 1581 O O . VAL A 1 187 ? -9.378 2.211 11.079 1.00 89.81 187 VAL A O 1
ATOM 1584 N N . VAL A 1 188 ? -10.626 0.708 12.194 1.00 89.31 188 VAL A N 1
ATOM 1585 C CA . VAL A 1 188 ? -11.742 1.620 12.497 1.00 89.31 188 VAL A CA 1
ATOM 1586 C C . VAL A 1 188 ? -11.257 2.747 13.402 1.00 89.31 188 VAL A C 1
ATOM 1588 O O . VAL A 1 188 ? -11.485 3.916 13.080 1.00 89.31 188 VAL A O 1
ATOM 1591 N N . ASP A 1 189 ? -10.442 2.398 14.401 1.00 88.94 189 ASP A N 1
ATOM 1592 C CA . ASP A 1 189 ? -9.803 3.323 15.330 1.00 88.94 189 ASP A CA 1
ATOM 1593 C C . ASP A 1 189 ? -8.999 4.425 14.635 1.00 88.94 189 ASP A C 1
ATOM 1595 O O . ASP A 1 189 ? -8.696 5.429 15.273 1.00 88.94 189 ASP A O 1
ATOM 1599 N N . ILE A 1 190 ? -8.621 4.290 13.355 1.00 86.44 190 ILE A N 1
ATOM 1600 C CA . ILE A 1 190 ? -7.916 5.337 12.601 1.00 86.44 190 ILE A CA 1
ATOM 1601 C C . ILE A 1 190 ? -8.821 6.551 12.361 1.00 86.44 190 ILE A C 1
ATOM 1603 O O . ILE A 1 190 ? -8.365 7.682 12.542 1.00 86.44 190 ILE A O 1
ATOM 1607 N N . GLN A 1 191 ? -10.078 6.349 11.967 1.00 82.38 191 GLN A N 1
ATOM 1608 C CA . GLN A 1 191 ? -10.993 7.447 11.622 1.00 82.38 191 GLN A CA 1
ATOM 1609 C C . GLN A 1 191 ? -12.008 7.703 12.737 1.00 82.38 191 GLN A C 1
ATOM 1611 O O . GLN A 1 191 ? -12.236 8.861 13.071 1.00 82.38 191 GLN A O 1
ATOM 1616 N N . ASP A 1 192 ? -12.518 6.653 13.371 1.00 76.75 192 ASP A N 1
ATOM 1617 C CA . ASP A 1 192 ? -13.503 6.748 14.443 1.00 76.75 192 ASP A CA 1
ATOM 1618 C C . ASP A 1 192 ? -12.891 6.286 15.766 1.00 76.75 192 ASP A C 1
ATOM 1620 O O . ASP A 1 192 ? -11.912 5.558 15.780 1.00 76.75 192 ASP A O 1
ATOM 1624 N N . SER A 1 193 ? -13.409 6.748 16.899 1.00 61.38 193 SER A N 1
ATOM 1625 C CA . SER A 1 193 ? -12.983 6.295 18.237 1.00 61.38 193 SER A CA 1
ATOM 1626 C C . SER A 1 193 ? -13.975 5.316 18.875 1.00 61.38 193 SER A C 1
ATOM 1628 O O . SER A 1 193 ? -13.893 5.045 20.070 1.00 61.38 193 SER A O 1
ATOM 1630 N N . GLU A 1 194 ? -14.958 4.852 18.103 1.00 59.53 194 GLU A N 1
ATOM 1631 C CA . GLU A 1 194 ? -15.970 3.891 18.541 1.00 59.53 194 GLU A CA 1
ATOM 1632 C C . GLU A 1 194 ? -15.528 2.474 18.188 1.00 59.53 194 GLU A C 1
ATOM 1634 O O . GLU A 1 194 ? -15.102 2.213 17.061 1.00 59.53 194 GLU A O 1
ATOM 1639 N N . SER A 1 195 ? -15.672 1.554 19.142 1.00 57.59 195 SER A N 1
ATOM 1640 C CA . SER A 1 195 ? -15.427 0.137 18.896 1.00 57.59 195 SER A CA 1
ATOM 1641 C C . SER A 1 195 ? -16.445 -0.406 17.881 1.00 57.59 195 SER A C 1
ATOM 1643 O O . SER A 1 195 ? -17.637 -0.142 18.042 1.00 57.59 195 SER A O 1
ATOM 1645 N N . PRO A 1 196 ? -16.003 -1.139 16.846 1.00 61.38 196 PRO A N 1
ATOM 1646 C CA . PRO A 1 196 ? -16.905 -1.781 15.895 1.00 61.38 196 PRO A CA 1
ATOM 1647 C C . PRO A 1 196 ? -17.668 -2.942 16.554 1.00 61.38 196 PRO A C 1
ATOM 1649 O O . PRO A 1 196 ? -17.086 -3.672 17.361 1.00 61.38 196 PRO A O 1
ATOM 1652 N N . ASP A 1 197 ? -18.950 -3.089 16.199 1.00 53.69 197 ASP A N 1
ATOM 1653 C CA . ASP A 1 197 ? -19.844 -4.178 16.638 1.00 53.69 197 ASP A CA 1
ATOM 1654 C C . ASP A 1 197 ? -19.456 -5.551 16.051 1.00 53.69 197 ASP A C 1
ATOM 1656 O O . ASP A 1 197 ? -19.065 -5.611 14.856 1.00 53.69 197 ASP A O 1
#